Protein AF-A0A3D1UBT3-F1 (afdb_monomer_lite)

Structure (mmCIF, N/CA/C/O backbone):
data_AF-A0A3D1UBT3-F1
#
_entry.id   AF-A0A3D1UBT3-F1
#
loop_
_atom_site.group_PDB
_atom_site.id
_atom_site.type_symbol
_atom_site.label_atom_id
_atom_site.label_alt_id
_atom_site.label_comp_id
_atom_site.label_asym_id
_atom_site.label_entity_id
_atom_site.label_seq_id
_atom_site.pdbx_PDB_ins_code
_atom_site.Cartn_x
_atom_site.Cartn_y
_atom_site.Cartn_z
_atom_site.occupancy
_atom_site.B_iso_or_equiv
_atom_site.auth_seq_id
_atom_site.auth_comp_id
_atom_site.auth_asym_id
_atom_site.auth_atom_id
_atom_site.pdbx_PDB_model_num
ATOM 1 N N . MET A 1 1 ? 109.752 -5.535 -132.290 1.00 37.38 1 MET A N 1
ATOM 2 C CA . MET A 1 1 ? 110.783 -5.358 -131.235 1.00 37.38 1 MET A CA 1
ATOM 3 C C . MET A 1 1 ? 110.331 -4.170 -130.392 1.00 37.38 1 MET A C 1
ATOM 5 O O . MET A 1 1 ? 110.149 -3.133 -130.999 1.00 37.38 1 MET A O 1
ATOM 9 N N . ARG A 1 2 ? 110.024 -4.188 -129.090 1.00 38.06 2 ARG A N 1
ATOM 10 C CA . ARG A 1 2 ? 110.253 -5.055 -127.911 1.00 38.06 2 ARG A CA 1
ATOM 11 C C . ARG 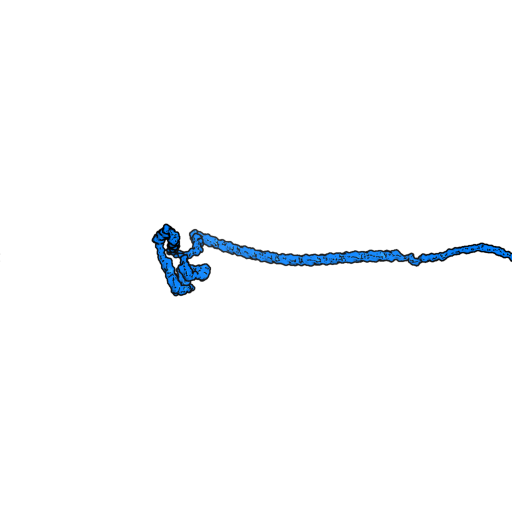A 1 2 ? 108.967 -4.944 -127.038 1.00 38.06 2 ARG A C 1
ATOM 13 O O . ARG A 1 2 ? 108.432 -3.849 -126.960 1.00 38.06 2 ARG A O 1
ATOM 20 N N . LYS A 1 3 ? 108.274 -6.028 -126.659 1.00 36.22 3 LYS A N 1
ATOM 21 C CA . LYS A 1 3 ? 108.289 -6.715 -125.337 1.00 36.22 3 LYS A CA 1
ATOM 22 C C . LYS A 1 3 ? 108.405 -5.793 -124.094 1.00 36.22 3 LYS A C 1
ATOM 24 O O . LYS A 1 3 ? 109.511 -5.362 -123.796 1.00 36.22 3 LYS A O 1
ATOM 29 N N . GLU A 1 4 ? 107.241 -5.504 -123.481 1.00 43.38 4 GLU A N 1
ATOM 30 C CA . GLU A 1 4 ? 106.796 -5.593 -122.052 1.00 43.38 4 GLU A CA 1
ATOM 31 C C . GLU A 1 4 ? 107.834 -5.785 -120.908 1.00 43.38 4 GLU A C 1
ATOM 33 O O . GLU A 1 4 ? 108.891 -6.344 -121.205 1.00 43.38 4 GLU A O 1
ATOM 38 N N . PRO A 1 5 ? 107.552 -5.446 -119.604 1.00 51.53 5 PRO A N 1
ATOM 39 C CA . PRO A 1 5 ? 106.307 -5.860 -118.900 1.00 51.53 5 PRO A CA 1
ATOM 40 C C . PRO A 1 5 ? 105.765 -5.076 -117.652 1.00 51.53 5 PRO A C 1
ATOM 42 O O . PRO A 1 5 ? 106.443 -4.267 -117.029 1.00 51.53 5 PRO A O 1
ATOM 45 N N . SER A 1 6 ? 104.508 -5.419 -117.306 1.00 38.16 6 SER A N 1
ATOM 46 C CA . SER A 1 6 ? 103.897 -5.739 -115.982 1.00 38.16 6 SER A CA 1
ATOM 47 C C . SER A 1 6 ? 103.889 -4.784 -114.756 1.00 38.16 6 SER A C 1
ATOM 49 O O . SER A 1 6 ? 104.910 -4.659 -114.091 1.00 38.16 6 SER A O 1
ATOM 51 N N . LEU A 1 7 ? 102.663 -4.310 -114.411 1.00 43.75 7 LEU A N 1
ATOM 52 C CA . LEU A 1 7 ? 101.847 -4.463 -113.156 1.00 43.75 7 LEU A CA 1
ATOM 53 C C . LEU A 1 7 ? 102.469 -4.098 -111.771 1.00 43.75 7 LEU A C 1
ATOM 55 O O . LEU A 1 7 ? 103.672 -4.276 -111.633 1.00 43.75 7 LEU A O 1
ATOM 59 N N . PRO A 1 8 ? 101.705 -3.697 -110.702 1.00 49.28 8 PRO A N 1
ATOM 60 C CA . PRO A 1 8 ? 100.400 -4.291 -110.330 1.00 49.28 8 PRO A CA 1
ATOM 61 C C . PRO A 1 8 ? 99.363 -3.457 -109.496 1.00 49.28 8 PRO A C 1
ATOM 63 O O . PRO A 1 8 ? 99.673 -2.446 -108.883 1.00 49.28 8 PRO A O 1
ATOM 66 N N . VAL A 1 9 ? 98.134 -4.000 -109.435 1.00 39.22 9 VAL A N 1
ATOM 67 C CA . VAL A 1 9 ? 97.281 -4.209 -108.230 1.00 39.22 9 VAL A CA 1
ATOM 68 C C . VAL A 1 9 ? 96.604 -3.005 -107.523 1.00 39.22 9 VAL A C 1
ATOM 70 O O . VAL A 1 9 ? 97.232 -2.124 -106.952 1.00 39.22 9 VAL A O 1
ATOM 73 N N . GLN A 1 10 ? 95.260 -3.069 -107.537 1.00 47.38 10 GLN A N 1
ATOM 74 C CA . GLN A 1 10 ? 94.280 -2.389 -106.664 1.00 47.38 10 GLN A CA 1
ATOM 75 C C . GLN A 1 10 ? 94.506 -2.758 -105.176 1.00 47.38 10 GLN A C 1
ATOM 77 O O . GLN A 1 10 ? 95.249 -3.697 -104.907 1.00 47.38 10 GLN A O 1
ATOM 82 N N . PRO A 1 11 ? 93.813 -2.161 -104.188 1.00 47.47 11 PRO A N 1
ATOM 83 C CA . PRO A 1 11 ? 92.573 -2.840 -103.775 1.00 47.47 11 PRO A CA 1
ATOM 84 C C . PRO A 1 11 ? 91.497 -1.919 -103.166 1.00 47.47 11 PRO A C 1
ATOM 86 O O . PRO A 1 11 ? 91.785 -0.780 -102.824 1.00 47.47 11 PRO A O 1
ATOM 89 N N . ALA A 1 12 ? 90.292 -2.498 -103.036 1.00 35.47 12 ALA A N 1
ATOM 90 C CA . ALA A 1 12 ? 89.409 -2.500 -101.855 1.00 35.47 12 ALA A CA 1
ATOM 91 C C . ALA A 1 12 ? 89.058 -1.165 -101.177 1.00 35.47 12 ALA A C 1
ATOM 93 O O . ALA A 1 12 ? 89.871 -0.275 -101.020 1.00 35.47 12 ALA A O 1
ATOM 94 N N . ALA A 1 13 ? 87.916 -0.972 -100.550 1.00 37.50 13 ALA A N 1
ATOM 95 C CA . ALA A 1 13 ? 86.636 -1.637 -100.356 1.00 37.50 13 ALA A CA 1
ATOM 96 C C . ALA A 1 13 ? 85.930 -0.680 -99.376 1.00 37.50 13 ALA A C 1
ATOM 98 O O . ALA A 1 13 ? 86.623 0.004 -98.625 1.00 37.50 13 ALA A O 1
ATOM 99 N N . GLN A 1 14 ? 84.602 -0.650 -99.355 1.00 38.00 14 GLN A N 1
ATOM 100 C CA . GLN A 1 14 ? 83.819 -0.734 -98.115 1.00 38.00 14 GLN A CA 1
ATOM 101 C C . GLN A 1 14 ? 82.347 -0.510 -98.439 1.00 38.00 14 GLN A C 1
ATOM 103 O O . GLN A 1 14 ? 81.893 0.597 -98.716 1.00 38.00 14 GLN A O 1
ATOM 108 N N . GLU A 1 15 ? 81.628 -1.628 -98.427 1.00 46.47 15 GLU A N 1
ATOM 109 C CA . GLU A 1 15 ? 80.311 -1.688 -97.818 1.00 46.47 15 GLU A CA 1
ATOM 110 C C . GLU A 1 15 ? 80.446 -1.227 -96.361 1.00 46.47 15 GLU A C 1
ATOM 112 O O . GLU A 1 15 ? 81.326 -1.705 -95.641 1.00 46.47 15 GLU A O 1
ATOM 117 N N . THR A 1 16 ? 79.567 -0.327 -95.946 1.00 38.84 16 THR A N 1
ATOM 118 C CA . THR A 1 16 ? 79.137 -0.196 -94.555 1.00 38.84 16 THR A CA 1
ATOM 119 C C . THR A 1 16 ? 77.634 0.017 -94.588 1.00 38.84 16 THR A C 1
ATOM 121 O O . THR A 1 16 ? 77.140 1.038 -95.070 1.00 38.84 16 THR A O 1
ATOM 124 N N . GLU A 1 17 ? 76.931 -1.023 -94.149 1.00 49.03 17 GLU A N 1
ATOM 125 C CA . GLU A 1 17 ? 75.676 -0.903 -93.416 1.00 49.03 17 GLU A CA 1
ATOM 126 C C . GLU A 1 17 ? 75.857 0.092 -92.264 1.00 49.03 17 GLU A C 1
ATOM 128 O O . GLU A 1 17 ? 76.954 0.177 -91.719 1.00 49.03 17 GLU A O 1
ATOM 133 N N . GLU A 1 18 ? 74.796 0.829 -91.946 1.00 40.81 18 GLU A N 1
ATOM 134 C CA . GLU A 1 18 ? 74.438 1.413 -90.641 1.00 40.81 18 GLU A CA 1
ATOM 135 C C . GLU A 1 18 ? 73.231 2.325 -90.950 1.00 40.81 18 GLU A C 1
ATOM 137 O O . GLU A 1 18 ? 73.326 3.293 -91.705 1.00 40.81 18 GLU A O 1
ATOM 142 N N . ASP A 1 19 ? 72.001 1.867 -90.701 1.00 45.94 19 ASP A N 1
ATOM 143 C CA . ASP A 1 19 ? 71.326 2.070 -89.412 1.00 45.94 19 ASP A CA 1
ATOM 144 C C . ASP A 1 19 ? 71.663 3.443 -88.827 1.00 45.94 19 ASP A C 1
ATOM 146 O O . ASP A 1 19 ? 72.696 3.600 -88.197 1.00 45.94 19 ASP A O 1
ATOM 150 N N . ASP A 1 20 ? 70.813 4.440 -89.098 1.00 44.50 20 ASP A N 1
ATOM 151 C CA . ASP A 1 20 ? 70.382 5.450 -88.119 1.00 44.50 20 ASP A CA 1
ATOM 152 C C . ASP A 1 20 ? 69.696 6.643 -88.798 1.00 44.50 20 ASP A C 1
ATOM 154 O O . ASP A 1 20 ? 70.325 7.451 -89.478 1.00 44.50 20 ASP A O 1
ATOM 158 N N . ALA A 1 21 ? 68.386 6.772 -88.562 1.00 44.84 21 ALA A N 1
ATOM 159 C CA . ALA A 1 21 ? 67.718 8.051 -88.275 1.00 44.84 21 ALA A CA 1
ATOM 160 C C . ALA A 1 21 ? 66.220 7.831 -87.978 1.00 44.84 21 ALA A C 1
ATOM 162 O O . ALA A 1 21 ? 65.343 8.430 -88.597 1.00 44.84 21 ALA A O 1
ATOM 163 N N . PHE A 1 22 ? 65.912 6.975 -87.001 1.00 50.34 22 PHE A N 1
ATOM 164 C CA . PHE A 1 22 ? 64.665 7.077 -86.234 1.00 50.34 22 PHE A CA 1
ATOM 165 C C . PHE A 1 22 ? 65.017 7.099 -84.743 1.00 50.34 22 PHE A C 1
ATOM 167 O O . PHE A 1 22 ? 64.599 6.259 -83.957 1.00 50.34 22 PHE A O 1
ATOM 174 N N . ALA A 1 23 ? 65.875 8.043 -84.362 1.00 52.78 23 ALA A N 1
ATOM 175 C CA . ALA A 1 23 ? 66.311 8.240 -82.987 1.00 52.78 23 ALA A CA 1
ATOM 176 C C . ALA A 1 23 ? 66.031 9.692 -82.601 1.00 52.78 23 ALA A C 1
ATOM 178 O O . ALA A 1 23 ? 66.866 10.577 -82.770 1.00 52.78 23 ALA A O 1
ATOM 179 N N . GLY A 1 24 ? 64.806 9.942 -82.146 1.00 53.25 24 GLY A N 1
ATOM 180 C CA . GLY A 1 24 ? 64.387 11.283 -81.758 1.00 53.25 24 GLY A CA 1
ATOM 181 C C . GLY A 1 24 ? 63.052 11.372 -81.033 1.00 53.25 24 GLY A C 1
ATOM 182 O O . GLY A 1 24 ? 62.468 12.438 -81.077 1.00 53.25 24 GLY A O 1
ATOM 183 N N . GLU A 1 25 ? 62.558 10.300 -80.398 1.00 57.03 25 GLU A N 1
ATOM 184 C CA . GLU A 1 25 ? 61.383 10.369 -79.503 1.00 57.03 25 GLU A CA 1
ATOM 185 C C . GLU A 1 25 ? 61.264 9.253 -78.411 1.00 57.03 25 GLU A C 1
ATOM 187 O O . GLU A 1 25 ? 60.151 8.937 -77.998 1.00 57.03 25 GLU A O 1
ATOM 192 N N . PRO A 1 26 ? 62.341 8.629 -77.869 1.00 56.03 26 PRO A N 1
ATOM 193 C CA . PRO A 1 26 ? 62.183 7.636 -76.792 1.00 56.03 26 PRO A CA 1
ATOM 194 C C . PRO A 1 26 ? 61.893 8.166 -75.363 1.00 56.03 26 PRO A C 1
ATOM 196 O O . PRO A 1 26 ? 61.225 7.447 -74.621 1.00 56.03 26 PRO A O 1
ATOM 199 N N . PRO A 1 27 ? 62.317 9.369 -74.911 1.00 63.34 27 PRO A N 1
ATOM 200 C CA . PRO A 1 27 ? 62.188 9.714 -73.491 1.00 63.34 27 PRO A CA 1
ATOM 201 C C . PRO A 1 27 ? 60.769 10.145 -73.094 1.00 63.34 27 PRO A C 1
ATOM 203 O O . PRO A 1 27 ? 60.386 10.011 -71.937 1.00 63.34 27 PRO A O 1
ATOM 206 N N . GLU A 1 28 ? 59.964 10.658 -74.027 1.00 71.44 28 GLU A N 1
ATOM 207 C CA . GLU A 1 28 ? 58.633 11.187 -73.703 1.00 71.44 28 GLU A CA 1
ATOM 208 C C . GLU A 1 28 ? 57.608 10.080 -73.428 1.00 71.44 28 GLU A C 1
ATOM 210 O O . GLU A 1 28 ? 56.776 10.225 -72.532 1.00 71.44 28 GLU A O 1
ATOM 215 N N . LEU A 1 29 ? 57.691 8.952 -74.141 1.00 77.31 29 LEU A N 1
ATOM 216 C CA . LEU A 1 29 ? 56.801 7.803 -73.941 1.00 77.31 29 LEU A CA 1
ATOM 217 C C . LEU A 1 29 ? 57.056 7.101 -72.601 1.00 77.31 29 LEU A C 1
ATOM 219 O O . LEU A 1 29 ? 56.104 6.733 -71.915 1.00 77.31 29 LEU A O 1
ATOM 223 N N . GLU A 1 30 ? 58.320 6.964 -72.194 1.00 81.06 30 GLU A N 1
ATOM 224 C CA . GLU A 1 30 ? 58.686 6.401 -70.887 1.00 81.06 30 GLU A CA 1
ATOM 225 C C . GLU A 1 30 ? 58.208 7.297 -69.737 1.00 81.06 30 GLU A C 1
ATOM 227 O O . GLU A 1 30 ? 57.651 6.807 -68.753 1.00 81.06 30 GLU A O 1
ATOM 232 N N . VAL A 1 31 ? 58.339 8.621 -69.890 1.00 83.38 31 VAL A N 1
ATOM 233 C CA . VAL A 1 31 ? 57.815 9.599 -68.925 1.00 83.38 31 VAL A CA 1
ATOM 234 C C . VAL A 1 31 ? 56.286 9.531 -68.850 1.00 83.38 31 VAL A C 1
ATOM 236 O O . VAL A 1 31 ? 55.730 9.505 -67.753 1.00 83.38 31 VAL A O 1
ATOM 239 N N . GLN A 1 32 ? 55.585 9.439 -69.984 1.00 86.19 32 GLN A N 1
ATOM 240 C CA . GLN A 1 32 ? 54.126 9.273 -69.997 1.00 86.19 32 GLN A CA 1
ATOM 241 C C . GLN A 1 32 ? 53.690 7.961 -69.333 1.00 86.19 32 GLN A C 1
ATOM 243 O O . GLN A 1 32 ? 52.726 7.950 -68.567 1.00 86.19 32 GLN A O 1
ATOM 248 N N . GLN A 1 33 ? 54.406 6.862 -69.576 1.00 88.25 33 GLN A N 1
ATOM 249 C CA . GLN A 1 33 ? 54.115 5.571 -68.957 1.00 88.25 33 GLN A CA 1
ATOM 250 C C . GLN A 1 33 ? 54.332 5.603 -67.438 1.00 88.25 33 GLN A C 1
ATOM 252 O O . GLN A 1 33 ? 53.502 5.063 -66.704 1.00 88.25 33 GLN A O 1
ATOM 257 N N . ALA A 1 34 ? 55.389 6.266 -66.962 1.00 86.88 34 ALA A N 1
ATOM 258 C CA . ALA A 1 34 ? 55.634 6.469 -65.536 1.00 86.88 34 ALA A CA 1
ATOM 259 C C . ALA A 1 34 ? 54.510 7.288 -64.875 1.00 86.88 34 ALA A C 1
ATOM 261 O O . ALA A 1 34 ? 53.955 6.860 -63.866 1.00 86.88 34 ALA A O 1
ATOM 262 N N . VAL A 1 35 ? 54.083 8.394 -65.495 1.00 91.19 35 VAL A N 1
ATOM 263 C CA . VAL A 1 35 ? 52.971 9.224 -64.989 1.00 91.19 35 VAL A CA 1
ATOM 264 C C . VAL A 1 35 ? 51.650 8.448 -64.958 1.00 91.19 35 VAL A C 1
ATOM 266 O O . VAL A 1 35 ? 50.882 8.568 -64.008 1.00 91.19 35 VAL A O 1
ATOM 269 N N . VAL A 1 36 ? 51.365 7.617 -65.966 1.00 92.50 36 VAL A N 1
ATOM 270 C CA . VAL A 1 36 ? 50.160 6.767 -65.974 1.00 92.50 36 VAL A CA 1
ATOM 271 C C . VAL A 1 36 ? 50.205 5.725 -64.855 1.00 92.50 36 VAL A C 1
ATOM 273 O O . VAL A 1 36 ? 49.171 5.451 -64.245 1.00 92.50 36 VAL A O 1
ATOM 276 N N . GLN A 1 37 ? 51.376 5.152 -64.565 1.00 92.06 37 GLN A N 1
ATOM 277 C CA . GLN A 1 37 ? 51.542 4.219 -63.449 1.00 92.06 37 GLN A CA 1
ATOM 278 C C . GLN A 1 37 ? 51.363 4.911 -62.093 1.00 92.06 37 GLN A C 1
ATOM 280 O O . GLN A 1 37 ? 50.660 4.364 -61.244 1.00 92.06 37 GLN A O 1
ATOM 285 N N . GLU A 1 38 ? 51.911 6.114 -61.904 1.00 92.38 38 GLU A N 1
ATOM 286 C CA . GLU A 1 38 ? 51.694 6.918 -60.692 1.00 92.38 38 GLU A CA 1
ATOM 287 C C . GLU A 1 38 ? 50.218 7.293 -60.522 1.00 92.38 38 GLU A C 1
ATOM 289 O O . GLU A 1 38 ? 49.636 7.031 -59.475 1.00 92.38 38 GLU A O 1
ATOM 294 N N . LEU A 1 39 ? 49.553 7.779 -61.576 1.00 93.81 39 LEU A N 1
ATOM 295 C CA . LEU A 1 39 ? 48.117 8.081 -61.538 1.00 93.81 39 LEU A CA 1
ATOM 296 C C . LEU A 1 39 ? 47.260 6.838 -61.263 1.00 93.81 39 LEU A C 1
ATOM 298 O O . LEU A 1 39 ? 46.226 6.930 -60.599 1.00 93.81 39 LEU A O 1
ATOM 302 N N . ALA A 1 40 ? 47.654 5.670 -61.778 1.00 92.62 40 ALA A N 1
ATOM 303 C CA . ALA A 1 40 ? 46.981 4.412 -61.478 1.00 92.62 40 ALA A CA 1
ATOM 304 C C . ALA A 1 40 ? 47.181 3.999 -60.011 1.00 92.62 40 ALA A C 1
ATOM 306 O O . ALA A 1 40 ? 46.224 3.536 -59.386 1.00 92.62 40 ALA A O 1
ATOM 307 N N . ALA A 1 41 ? 48.380 4.202 -59.457 1.00 93.12 41 ALA A N 1
ATOM 308 C CA . ALA A 1 41 ? 48.682 3.957 -58.050 1.00 93.12 41 ALA A CA 1
ATOM 309 C C . ALA A 1 41 ? 47.911 4.916 -57.129 1.00 93.12 41 ALA A C 1
ATOM 311 O O . ALA A 1 41 ? 47.252 4.456 -56.197 1.00 93.12 41 ALA A O 1
ATOM 312 N N . ASP A 1 42 ? 47.886 6.212 -57.440 1.00 93.19 42 ASP A N 1
ATOM 313 C CA . ASP A 1 42 ? 47.128 7.227 -56.701 1.00 93.19 42 ASP A CA 1
ATOM 314 C C . ASP A 1 42 ? 45.624 6.947 -56.745 1.00 93.19 42 ASP A C 1
ATOM 316 O O . ASP A 1 42 ? 44.929 7.025 -55.732 1.00 93.19 42 ASP A O 1
ATOM 320 N N . LYS A 1 43 ? 45.101 6.554 -57.913 1.00 94.25 43 LYS A N 1
ATOM 321 C CA . LYS A 1 43 ? 43.695 6.160 -58.058 1.00 94.25 43 LYS A CA 1
ATOM 322 C C . LYS A 1 43 ? 43.368 4.910 -57.242 1.00 94.25 43 LYS A C 1
ATOM 324 O O . LYS A 1 43 ? 42.278 4.834 -56.677 1.00 94.25 43 LYS A O 1
ATOM 329 N N . ALA A 1 44 ? 44.278 3.938 -57.183 1.00 94.12 44 ALA A N 1
ATOM 330 C CA . ALA A 1 44 ? 44.105 2.740 -56.368 1.00 94.12 44 ALA A CA 1
ATOM 331 C C . ALA A 1 44 ? 44.145 3.066 -54.865 1.00 94.12 44 ALA A C 1
ATOM 333 O O . ALA A 1 44 ? 43.305 2.564 -54.119 1.00 94.12 44 ALA A O 1
ATOM 334 N N . ALA A 1 45 ? 45.052 3.947 -54.434 1.00 93.31 45 ALA A N 1
ATOM 335 C CA . ALA A 1 45 ? 45.124 4.425 -53.054 1.00 93.31 45 ALA A CA 1
ATOM 336 C C . ALA A 1 45 ? 43.845 5.180 -52.648 1.00 93.31 45 ALA A C 1
ATOM 338 O O . ALA A 1 45 ? 43.227 4.845 -51.641 1.00 93.31 45 ALA A O 1
ATOM 339 N N . LEU A 1 46 ? 43.372 6.111 -53.485 1.00 94.94 46 LEU A N 1
ATOM 340 C CA . LEU A 1 46 ? 42.117 6.838 -53.263 1.00 94.94 46 LEU A CA 1
ATOM 341 C C . LEU A 1 46 ? 40.891 5.917 -53.224 1.00 94.94 46 LEU A C 1
ATOM 343 O O . LEU A 1 46 ? 39.968 6.156 -52.446 1.00 94.94 46 LEU A O 1
ATOM 347 N N . ALA A 1 47 ? 40.859 4.872 -54.056 1.00 95.00 47 ALA A N 1
ATOM 348 C CA . ALA A 1 47 ? 39.782 3.887 -54.027 1.00 95.00 47 ALA A CA 1
ATOM 349 C C . ALA A 1 47 ? 39.777 3.100 -52.707 1.00 95.00 47 ALA A C 1
ATOM 351 O O . ALA A 1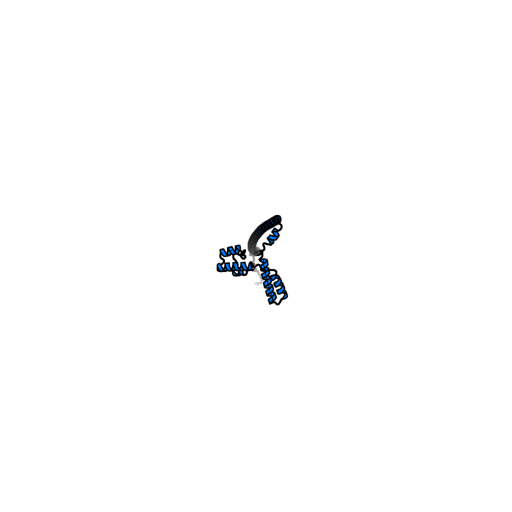 47 ? 38.717 2.946 -52.102 1.00 95.00 47 ALA A O 1
ATOM 352 N N . ALA A 1 48 ? 40.949 2.675 -52.226 1.00 95.31 48 ALA A N 1
ATOM 353 C CA . ALA A 1 48 ? 41.083 1.996 -50.939 1.00 95.31 48 ALA A CA 1
ATOM 354 C C . ALA A 1 48 ? 40.678 2.904 -49.763 1.00 95.31 48 ALA A C 1
ATOM 356 O O . ALA A 1 48 ? 39.949 2.474 -48.868 1.00 95.31 48 ALA A O 1
ATOM 357 N N . ASP A 1 49 ? 41.076 4.178 -49.784 1.00 95.81 49 ASP A N 1
ATOM 358 C CA . ASP A 1 49 ? 40.673 5.155 -48.768 1.00 95.81 49 ASP A CA 1
ATOM 359 C C . ASP A 1 49 ? 39.160 5.401 -48.776 1.00 95.81 49 ASP A C 1
ATOM 361 O O . ASP A 1 49 ? 38.534 5.484 -47.716 1.00 95.81 49 ASP A O 1
ATOM 365 N N . TYR A 1 50 ? 38.545 5.464 -49.960 1.00 96.31 50 TYR A N 1
ATOM 366 C CA . TYR A 1 50 ? 37.095 5.590 -50.087 1.00 96.31 50 TYR A CA 1
ATOM 367 C C . TYR A 1 50 ? 36.362 4.362 -49.534 1.00 96.31 50 TYR A C 1
ATOM 369 O O . TYR A 1 50 ? 35.367 4.511 -48.824 1.00 96.31 50 TYR A O 1
ATOM 377 N N . GLU A 1 51 ? 36.853 3.153 -49.814 1.00 96.75 51 GLU A N 1
ATOM 378 C CA . GLU A 1 51 ? 36.293 1.916 -49.261 1.00 96.75 51 GLU A CA 1
ATOM 379 C C . GLU A 1 51 ? 36.398 1.875 -47.731 1.00 96.75 51 GLU A C 1
ATOM 381 O O . GLU A 1 51 ? 35.413 1.558 -47.059 1.00 96.75 51 GLU A O 1
ATOM 386 N N . ASN A 1 52 ? 37.543 2.276 -47.173 1.00 95.56 52 ASN A N 1
ATOM 387 C CA . ASN A 1 52 ? 37.747 2.369 -45.726 1.00 95.56 52 ASN A CA 1
ATOM 388 C C . ASN A 1 52 ? 36.809 3.399 -45.082 1.00 95.56 52 ASN A C 1
ATOM 390 O O . ASN A 1 52 ? 36.176 3.118 -44.062 1.00 95.56 52 ASN A O 1
ATOM 394 N N . LEU A 1 53 ? 36.666 4.578 -45.692 1.00 96.50 53 LEU A N 1
ATOM 395 C CA . LEU A 1 53 ? 35.759 5.615 -45.204 1.00 96.50 53 LEU A CA 1
ATOM 396 C C . LEU A 1 53 ? 34.294 5.164 -45.284 1.00 96.50 53 LEU A C 1
ATOM 398 O O . LEU A 1 53 ? 33.519 5.418 -44.363 1.00 96.50 53 LEU A O 1
ATOM 402 N N . ALA A 1 54 ? 33.915 4.456 -46.351 1.00 95.94 54 ALA A N 1
ATOM 403 C CA . ALA A 1 54 ? 32.580 3.891 -46.506 1.00 95.94 54 ALA A CA 1
ATOM 404 C C . ALA A 1 54 ? 32.293 2.791 -45.471 1.00 95.94 54 ALA A C 1
ATOM 406 O O . ALA A 1 54 ? 31.181 2.725 -44.941 1.00 95.94 54 ALA A O 1
ATOM 407 N N . ALA A 1 55 ? 33.278 1.947 -45.153 1.00 96.19 55 ALA A N 1
ATOM 408 C CA . ALA A 1 55 ? 33.162 0.962 -44.080 1.00 96.19 55 ALA A CA 1
ATOM 409 C C . ALA A 1 55 ? 32.960 1.649 -42.721 1.00 96.19 55 ALA A C 1
ATOM 411 O O . ALA A 1 55 ? 32.013 1.323 -42.007 1.00 96.19 55 ALA A O 1
ATOM 412 N N . HIS A 1 56 ? 33.761 2.673 -42.417 1.00 95.88 56 HIS A N 1
ATOM 413 C CA . HIS A 1 56 ? 33.647 3.414 -41.163 1.00 95.88 56 HIS A CA 1
ATOM 414 C C . HIS A 1 56 ? 32.321 4.184 -41.040 1.00 95.88 56 HIS A C 1
ATOM 416 O O . HIS A 1 56 ? 31.709 4.219 -39.973 1.00 95.88 56 HIS A O 1
ATOM 422 N N . ALA A 1 57 ? 31.816 4.753 -42.140 1.00 96.44 57 ALA A N 1
ATOM 423 C CA . ALA A 1 57 ? 30.501 5.390 -42.167 1.00 96.44 57 ALA A CA 1
ATOM 424 C C . ALA A 1 57 ? 29.380 4.396 -41.818 1.00 96.44 57 ALA A C 1
ATOM 426 O O . ALA A 1 57 ? 28.512 4.712 -41.005 1.00 96.44 57 ALA A O 1
ATOM 427 N N . ARG A 1 58 ? 29.435 3.168 -42.356 1.00 96.69 58 ARG A N 1
ATOM 428 C CA . ARG A 1 58 ? 28.475 2.105 -42.012 1.00 96.69 58 ARG A CA 1
ATOM 429 C C . ARG A 1 58 ? 28.578 1.695 -40.545 1.00 96.69 58 ARG A C 1
ATOM 431 O O . ARG A 1 58 ? 27.553 1.528 -39.891 1.00 96.69 58 ARG A O 1
ATOM 438 N N . GLU A 1 59 ? 29.789 1.564 -40.005 1.00 97.12 59 GLU A N 1
ATOM 439 C CA . GLU A 1 59 ? 29.989 1.281 -38.577 1.00 97.12 59 GLU A CA 1
ATOM 440 C C . GLU A 1 59 ? 29.342 2.364 -37.703 1.00 97.12 59 GLU A C 1
ATOM 442 O O . GLU A 1 59 ? 28.578 2.047 -36.790 1.00 97.12 59 GLU A O 1
ATOM 447 N N . LEU A 1 60 ? 29.560 3.640 -38.027 1.00 97.19 60 LEU A N 1
ATOM 448 C CA . LEU A 1 60 ? 28.948 4.760 -37.310 1.00 97.19 60 LEU A CA 1
ATOM 449 C C . LEU A 1 60 ? 27.419 4.765 -37.427 1.00 97.19 60 LEU A C 1
ATOM 451 O O . LEU A 1 60 ? 26.735 4.997 -36.431 1.00 97.19 60 LEU A O 1
ATOM 455 N N . GLU A 1 61 ? 26.862 4.468 -38.601 1.00 96.88 61 GLU A N 1
ATOM 456 C CA . GLU A 1 61 ? 25.412 4.340 -38.785 1.00 96.88 61 GLU A CA 1
ATOM 457 C C . GLU A 1 61 ? 24.821 3.223 -37.915 1.00 96.88 61 GLU A C 1
ATOM 459 O O . GLU A 1 61 ? 23.798 3.432 -37.255 1.00 96.88 61 GLU A O 1
ATOM 464 N N . THR A 1 62 ? 25.485 2.063 -37.847 1.00 96.94 62 THR A N 1
ATOM 465 C CA . THR A 1 62 ? 25.051 0.962 -36.971 1.00 96.94 62 THR A CA 1
ATOM 466 C C . THR A 1 62 ? 25.162 1.330 -35.491 1.00 96.94 62 THR A C 1
ATOM 468 O O . THR A 1 62 ? 24.232 1.073 -34.726 1.00 96.94 62 THR A O 1
ATOM 471 N N . ALA A 1 63 ? 26.238 2.008 -35.079 1.00 96.81 63 ALA A N 1
ATOM 472 C CA . ALA A 1 63 ? 26.397 2.492 -33.712 1.00 96.81 63 ALA A CA 1
ATOM 473 C C . ALA A 1 63 ? 25.303 3.507 -33.339 1.00 96.81 63 ALA A C 1
ATOM 475 O O . ALA A 1 63 ? 24.704 3.406 -32.269 1.00 96.81 63 ALA A O 1
ATOM 476 N N . LEU A 1 64 ? 24.977 4.444 -34.237 1.00 97.56 64 LEU A N 1
ATOM 477 C CA . LEU A 1 64 ? 23.892 5.406 -34.031 1.00 97.56 64 LEU A CA 1
ATOM 478 C C . LEU A 1 64 ? 22.521 4.727 -33.941 1.00 97.56 64 LEU A C 1
ATOM 480 O O . LEU A 1 64 ? 21.688 5.150 -33.138 1.00 97.56 64 LEU A O 1
ATOM 484 N N . ALA A 1 65 ? 22.270 3.690 -34.743 1.00 96.94 65 ALA A N 1
ATOM 485 C CA . ALA A 1 65 ? 21.040 2.909 -34.652 1.00 96.94 65 ALA A CA 1
ATOM 486 C C . ALA A 1 65 ? 20.921 2.217 -33.284 1.00 96.94 65 ALA A C 1
ATOM 488 O O . ALA A 1 65 ? 19.895 2.364 -32.619 1.00 96.94 65 ALA A O 1
ATOM 489 N N . ASN A 1 66 ? 21.995 1.572 -32.822 1.00 97.06 66 ASN A N 1
ATOM 490 C CA . ASN A 1 66 ? 22.036 0.899 -31.523 1.00 97.06 66 ASN A CA 1
ATOM 491 C C . ASN A 1 66 ? 21.803 1.878 -30.364 1.00 97.06 66 ASN A C 1
ATOM 493 O O . ASN A 1 66 ? 20.939 1.644 -29.521 1.00 97.06 66 ASN A O 1
ATOM 497 N N . VAL A 1 67 ? 22.500 3.021 -30.356 1.00 97.25 67 VAL A N 1
ATOM 498 C CA . VAL A 1 67 ? 22.325 4.056 -29.321 1.00 97.25 67 VAL A CA 1
ATOM 499 C C . VAL A 1 67 ? 20.892 4.594 -29.315 1.00 97.25 67 VAL A C 1
ATOM 501 O O . VAL A 1 67 ? 20.316 4.806 -28.251 1.00 97.25 67 VAL A O 1
ATOM 504 N N . ARG A 1 68 ? 20.264 4.777 -30.483 1.00 97.31 68 ARG A N 1
ATOM 505 C CA . ARG A 1 68 ? 18.853 5.196 -30.563 1.00 97.31 68 ARG A CA 1
ATOM 506 C C . ARG A 1 68 ? 17.901 4.155 -29.981 1.00 97.31 68 ARG A C 1
ATOM 508 O O . ARG A 1 68 ? 16.901 4.531 -29.373 1.00 97.31 68 ARG A O 1
ATOM 515 N N . GLU A 1 69 ? 18.172 2.867 -30.160 1.00 97.50 69 GLU A N 1
ATOM 516 C CA . GLU A 1 69 ? 17.374 1.814 -29.528 1.00 97.50 69 GLU A CA 1
ATOM 517 C C . GLU A 1 69 ? 17.559 1.778 -28.011 1.00 97.50 69 GLU A C 1
ATOM 519 O O . GLU A 1 69 ? 16.583 1.615 -27.277 1.00 97.50 69 GLU A O 1
ATOM 524 N N . GLU A 1 70 ? 18.787 1.956 -27.528 1.00 97.44 70 GLU A N 1
ATOM 525 C CA . GLU A 1 70 ? 19.064 2.047 -26.094 1.00 97.44 70 GLU A CA 1
ATOM 526 C C . GLU A 1 70 ? 18.390 3.263 -25.461 1.00 97.44 70 GLU A C 1
ATOM 528 O O . GLU A 1 70 ? 17.761 3.123 -24.413 1.00 97.44 70 GLU A O 1
ATOM 533 N N . LEU A 1 71 ? 18.428 4.423 -26.124 1.00 97.38 71 LEU A N 1
ATOM 534 C CA . LEU A 1 71 ? 17.712 5.616 -25.677 1.00 97.38 71 LEU A CA 1
ATOM 535 C C . LEU A 1 71 ? 16.211 5.354 -25.556 1.00 97.38 71 LEU A C 1
ATOM 537 O O . LEU A 1 71 ? 15.649 5.612 -24.498 1.00 97.38 71 LEU A O 1
ATOM 541 N N . LYS A 1 72 ? 15.578 4.741 -26.563 1.00 97.62 72 LYS A N 1
ATOM 542 C CA . LYS A 1 72 ? 14.152 4.372 -26.485 1.00 97.62 72 LYS A CA 1
ATOM 543 C C . LYS A 1 72 ? 13.856 3.428 -25.318 1.00 97.62 72 LYS A C 1
ATOM 545 O O . LYS A 1 72 ? 12.845 3.574 -24.637 1.00 97.62 72 LYS A O 1
ATOM 550 N N . LYS A 1 73 ? 14.730 2.446 -25.065 1.00 97.56 73 LYS A N 1
ATOM 551 C CA . LYS A 1 73 ? 14.585 1.531 -23.918 1.00 97.56 73 LYS A CA 1
ATOM 552 C C . LYS A 1 73 ? 14.694 2.280 -22.590 1.00 97.56 73 LYS A C 1
ATOM 554 O O . LYS A 1 73 ? 13.929 1.991 -21.673 1.00 97.56 73 LYS A O 1
ATOM 559 N N . LEU A 1 74 ? 15.630 3.221 -22.478 1.00 97.75 74 LEU A N 1
ATOM 560 C CA . LEU A 1 74 ? 15.808 4.043 -21.282 1.00 97.75 74 LEU A CA 1
ATOM 561 C C . LEU A 1 74 ? 14.643 5.014 -21.072 1.00 97.75 74 LEU A C 1
ATOM 563 O O . LEU A 1 74 ? 14.178 5.141 -19.946 1.00 97.75 74 LEU A O 1
ATOM 567 N N . GLU A 1 75 ? 14.130 5.634 -22.133 1.00 97.69 75 GLU A N 1
ATOM 568 C CA . GLU A 1 75 ? 12.941 6.492 -22.089 1.00 97.69 75 GLU A CA 1
ATOM 569 C C . GLU A 1 75 ? 11.715 5.720 -21.590 1.00 97.69 75 GLU A C 1
ATOM 571 O O . GLU A 1 75 ? 11.019 6.188 -20.690 1.00 97.69 75 GLU A O 1
ATOM 576 N N . ASN A 1 76 ? 11.493 4.503 -22.097 1.00 97.38 76 ASN A N 1
ATOM 577 C CA . ASN A 1 76 ? 10.401 3.647 -21.627 1.00 97.38 76 ASN A CA 1
ATOM 578 C C . ASN A 1 76 ? 10.558 3.284 -20.144 1.00 97.38 76 ASN A C 1
ATOM 580 O O . ASN A 1 76 ? 9.611 3.426 -19.376 1.00 97.38 76 ASN A O 1
ATOM 584 N N . ARG A 1 77 ? 11.765 2.888 -19.717 1.00 97.81 77 ARG A N 1
ATOM 585 C CA . ARG A 1 77 ? 12.051 2.590 -18.302 1.00 97.81 77 ARG A CA 1
ATOM 586 C C . ARG A 1 77 ? 11.862 3.804 -17.398 1.00 97.81 77 ARG A C 1
ATOM 588 O O . ARG A 1 77 ? 11.387 3.661 -16.277 1.00 97.81 77 ARG A O 1
ATOM 595 N N . LEU A 1 78 ? 12.238 4.993 -17.865 1.00 98.00 78 LEU A N 1
ATOM 596 C CA . LEU A 1 78 ? 12.037 6.231 -17.121 1.00 98.00 78 LEU A CA 1
ATOM 597 C C . LEU A 1 78 ? 10.541 6.524 -16.961 1.00 98.00 78 LEU A C 1
ATOM 599 O O . LEU A 1 78 ? 10.102 6.832 -15.857 1.00 98.00 78 LEU A O 1
ATOM 603 N N . ALA A 1 79 ? 9.755 6.369 -18.028 1.00 97.56 79 ALA A N 1
ATOM 604 C CA . ALA A 1 79 ? 8.307 6.546 -17.977 1.00 97.56 79 ALA A CA 1
ATOM 605 C C . ALA A 1 79 ? 7.630 5.539 -17.027 1.00 97.56 79 ALA A C 1
ATOM 607 O O . ALA A 1 79 ? 6.748 5.915 -16.252 1.00 97.56 79 ALA A O 1
ATOM 608 N N . GLU A 1 80 ? 8.059 4.274 -17.044 1.00 97.56 80 GLU A N 1
ATOM 609 C CA . GLU A 1 80 ? 7.612 3.244 -16.096 1.00 97.56 80 GLU A CA 1
ATOM 610 C C . GLU A 1 80 ? 7.940 3.642 -14.649 1.00 97.56 80 GLU A C 1
ATOM 612 O O . GLU A 1 80 ? 7.039 3.713 -13.812 1.00 97.56 80 GLU A O 1
ATOM 617 N N . ALA A 1 81 ? 9.194 4.012 -14.373 1.00 97.69 81 ALA A N 1
ATOM 618 C CA . ALA A 1 81 ? 9.632 4.437 -13.045 1.00 97.69 81 ALA A CA 1
ATOM 619 C C . ALA A 1 81 ? 8.897 5.699 -12.549 1.00 97.69 81 ALA A C 1
ATOM 621 O O . ALA A 1 81 ? 8.563 5.812 -11.368 1.00 97.69 81 ALA A O 1
ATOM 622 N N . GLU A 1 82 ? 8.600 6.657 -13.430 1.00 97.94 82 GLU A N 1
ATOM 623 C CA . GLU A 1 82 ? 7.804 7.836 -13.081 1.00 97.94 82 GLU A CA 1
ATOM 624 C C . GLU A 1 82 ? 6.360 7.481 -12.716 1.00 97.94 82 GLU A C 1
ATOM 626 O O . GLU A 1 82 ? 5.795 8.073 -11.789 1.00 97.94 82 GLU A O 1
ATOM 631 N N . ASN A 1 83 ? 5.758 6.523 -13.423 1.00 97.44 83 ASN A N 1
ATOM 632 C CA . ASN A 1 83 ? 4.413 6.042 -13.121 1.00 97.44 83 ASN A CA 1
ATOM 633 C C . ASN A 1 83 ? 4.376 5.293 -11.785 1.00 97.44 83 ASN A C 1
ATOM 635 O O . ASN A 1 83 ? 3.499 5.568 -10.964 1.00 97.44 83 ASN A O 1
ATOM 639 N N . GLU A 1 84 ? 5.359 4.432 -11.520 1.00 97.69 84 GLU A N 1
ATOM 640 C CA . GLU A 1 84 ? 5.516 3.764 -10.223 1.00 97.69 84 GLU A CA 1
ATOM 641 C C . GLU A 1 84 ? 5.688 4.777 -9.089 1.00 97.69 84 GLU A C 1
ATOM 643 O O . GLU A 1 84 ? 5.006 4.690 -8.066 1.00 97.69 84 GLU A O 1
ATOM 648 N N . ARG A 1 85 ? 6.526 5.805 -9.288 1.00 97.81 85 ARG A N 1
ATOM 649 C CA . ARG A 1 85 ? 6.711 6.879 -8.305 1.00 97.81 85 ARG A CA 1
ATOM 650 C C . ARG A 1 85 ? 5.404 7.612 -8.013 1.00 97.81 85 ARG A C 1
ATOM 652 O O . ARG A 1 85 ? 5.105 7.884 -6.853 1.00 97.81 85 ARG A O 1
ATOM 659 N N . LYS A 1 86 ? 4.622 7.950 -9.045 1.00 97.50 86 LYS A N 1
ATOM 660 C CA . LYS A 1 86 ? 3.316 8.617 -8.883 1.00 97.50 86 LYS A CA 1
ATOM 661 C C . LYS A 1 86 ? 2.329 7.733 -8.118 1.00 97.50 86 LYS A C 1
ATOM 663 O O . LYS A 1 86 ? 1.653 8.230 -7.219 1.00 97.50 86 LYS A O 1
ATOM 668 N N . ALA A 1 87 ? 2.275 6.439 -8.432 1.00 96.81 87 ALA A N 1
ATOM 669 C CA . ALA A 1 87 ? 1.416 5.488 -7.733 1.00 96.81 87 ALA A CA 1
ATOM 670 C C . ALA A 1 87 ? 1.813 5.341 -6.253 1.00 96.81 87 ALA A C 1
ATOM 672 O O . ALA A 1 87 ? 0.957 5.439 -5.374 1.00 96.81 87 ALA A O 1
ATOM 673 N N . ALA A 1 88 ? 3.110 5.192 -5.969 1.00 96.81 88 ALA A N 1
ATOM 674 C CA . ALA A 1 88 ? 3.630 5.113 -4.605 1.00 96.81 88 ALA A CA 1
ATOM 675 C C . ALA A 1 88 ? 3.348 6.394 -3.805 1.00 96.81 88 ALA A C 1
ATOM 677 O O . ALA A 1 88 ? 2.933 6.322 -2.649 1.00 96.81 88 ALA A O 1
ATOM 678 N N . GLN A 1 89 ? 3.505 7.566 -4.428 1.00 97.12 89 GLN A N 1
ATOM 679 C CA . GLN A 1 89 ? 3.184 8.845 -3.798 1.00 97.12 89 GLN A CA 1
ATOM 680 C C . GLN A 1 89 ? 1.691 8.944 -3.453 1.00 97.12 89 GLN A C 1
ATOM 682 O O . GLN A 1 89 ? 1.346 9.290 -2.327 1.00 97.12 89 GLN A O 1
ATOM 687 N N . SER A 1 90 ? 0.806 8.561 -4.380 1.00 97.00 90 SER A N 1
ATOM 688 C CA . SER A 1 90 ? -0.638 8.534 -4.125 1.00 97.00 90 SER A CA 1
ATOM 689 C C . SER A 1 90 ? -1.013 7.586 -2.982 1.00 97.00 90 SER A C 1
ATOM 691 O O . SER A 1 90 ? -1.903 7.906 -2.195 1.00 97.00 90 SER A O 1
ATOM 693 N N . ALA A 1 91 ? -0.359 6.426 -2.884 1.00 97.19 91 ALA A N 1
ATOM 694 C CA . ALA A 1 91 ? -0.592 5.475 -1.801 1.00 97.19 91 ALA A CA 1
ATOM 695 C C . ALA A 1 91 ? -0.133 6.035 -0.445 1.00 97.19 91 ALA A C 1
ATOM 697 O O . ALA A 1 91 ? -0.858 5.929 0.543 1.00 97.19 91 ALA A O 1
ATOM 698 N N . LEU A 1 92 ? 1.034 6.687 -0.410 1.00 97.56 92 LEU A N 1
ATOM 699 C CA . LEU A 1 92 ? 1.555 7.337 0.791 1.00 97.56 92 LEU A CA 1
ATOM 700 C C . LEU A 1 92 ? 0.628 8.457 1.280 1.00 97.56 92 LEU A C 1
ATOM 702 O O . LEU A 1 92 ? 0.385 8.584 2.479 1.00 97.56 92 LEU A O 1
ATOM 706 N N . ASP A 1 93 ? 0.106 9.270 0.365 1.00 97.44 93 ASP A N 1
ATOM 707 C CA . ASP A 1 93 ? -0.796 10.365 0.720 1.00 97.44 93 ASP A CA 1
ATOM 708 C C . ASP A 1 93 ? -2.145 9.838 1.240 1.00 97.44 93 ASP A C 1
ATOM 710 O O . ASP A 1 93 ? -2.673 10.365 2.222 1.00 97.44 93 ASP A O 1
ATOM 714 N N . ALA A 1 94 ? -2.654 8.737 0.674 1.00 96.75 94 ALA A N 1
ATOM 715 C CA . ALA A 1 94 ? -3.831 8.045 1.199 1.00 96.75 94 ALA A CA 1
ATOM 716 C C . ALA A 1 94 ? -3.591 7.463 2.606 1.00 96.75 94 ALA A C 1
ATOM 718 O O . ALA A 1 94 ? -4.440 7.607 3.487 1.00 96.75 94 ALA A O 1
ATOM 719 N N . GLU A 1 95 ? -2.428 6.850 2.851 1.00 97.56 95 GLU A N 1
ATOM 720 C CA . GLU A 1 95 ? -2.068 6.327 4.176 1.00 97.56 95 GLU A CA 1
ATOM 721 C C . GLU A 1 95 ? -1.971 7.452 5.216 1.00 97.56 95 GLU A C 1
ATOM 723 O O . GLU A 1 95 ? -2.489 7.321 6.327 1.00 97.56 95 GLU A O 1
ATOM 728 N N . LYS A 1 96 ? -1.354 8.584 4.857 1.00 97.19 96 LYS A N 1
ATOM 729 C CA . LYS A 1 96 ? -1.277 9.767 5.726 1.00 97.19 96 LYS A CA 1
ATOM 730 C C . LYS A 1 96 ? -2.659 10.317 6.062 1.00 97.19 96 LYS A C 1
ATOM 732 O O . LYS A 1 96 ? -2.917 10.609 7.226 1.00 97.19 96 LYS A O 1
ATOM 737 N N . ALA A 1 97 ? -3.548 10.426 5.075 1.00 96.56 97 ALA A N 1
ATOM 738 C CA . ALA A 1 97 ? -4.921 10.871 5.302 1.00 96.56 97 ALA A CA 1
ATOM 739 C C . ALA A 1 97 ? -5.668 9.930 6.262 1.00 96.56 97 ALA A C 1
ATOM 741 O O . ALA A 1 97 ? -6.332 10.389 7.189 1.00 96.56 97 ALA A O 1
ATOM 742 N N . LEU A 1 98 ? -5.503 8.615 6.094 1.00 97.12 98 LEU A N 1
ATOM 743 C CA . LEU A 1 98 ? -6.098 7.618 6.983 1.00 97.12 98 LEU A CA 1
ATOM 744 C C . LEU A 1 98 ? -5.511 7.672 8.401 1.00 97.12 98 LEU A C 1
ATOM 746 O O . LEU A 1 98 ? -6.245 7.516 9.376 1.00 97.12 98 LEU A O 1
ATOM 750 N N . ARG A 1 99 ? -4.203 7.911 8.544 1.00 96.88 99 ARG A N 1
ATOM 751 C CA . ARG A 1 99 ? -3.580 8.133 9.857 1.00 96.88 99 ARG A CA 1
ATOM 752 C C . ARG A 1 99 ? -4.150 9.359 10.554 1.00 96.88 99 ARG A C 1
ATOM 754 O O . ARG A 1 99 ? -4.533 9.238 11.709 1.00 96.88 99 ARG A O 1
ATOM 761 N N . LEU A 1 100 ? -4.269 10.483 9.850 1.00 97.00 100 LEU A N 1
ATOM 762 C CA . LEU A 1 100 ? -4.852 11.706 10.406 1.00 97.00 100 LEU A CA 1
ATOM 763 C C . LEU A 1 100 ? -6.289 11.477 10.888 1.00 97.00 100 LEU A C 1
ATOM 765 O O . LEU A 1 100 ? -6.629 11.868 11.998 1.00 97.00 100 LEU A O 1
ATOM 769 N N . GLN A 1 101 ? -7.112 10.768 10.109 1.00 96.56 101 GLN A N 1
ATOM 770 C CA . GLN A 1 101 ? -8.469 10.408 10.539 1.00 96.56 101 GLN A CA 1
ATOM 771 C C . GLN A 1 101 ? -8.465 9.568 11.821 1.00 96.56 101 GLN A C 1
ATOM 773 O O . GLN A 1 101 ? -9.211 9.863 12.751 1.00 96.56 101 GLN A O 1
ATOM 778 N N . LYS A 1 102 ? -7.595 8.555 11.906 1.00 95.81 102 LYS A N 1
ATOM 779 C CA . LYS A 1 102 ? -7.464 7.730 13.116 1.00 95.81 102 LYS A CA 1
ATOM 780 C C . LYS A 1 102 ? -6.971 8.527 14.320 1.00 95.81 102 LYS A C 1
ATOM 782 O O . LYS A 1 102 ? -7.434 8.290 15.430 1.00 95.81 102 LYS A O 1
ATOM 787 N N . GLU A 1 103 ? -6.044 9.457 14.118 1.00 96.25 103 GLU A N 1
ATOM 788 C CA . GLU A 1 103 ? -5.561 10.350 15.174 1.00 96.25 103 GLU A CA 1
ATOM 789 C C . GLU A 1 103 ? -6.680 11.269 15.677 1.00 96.25 103 GLU A C 1
ATOM 791 O O . GLU A 1 103 ? -6.847 11.417 16.887 1.00 96.25 103 GLU A O 1
ATOM 796 N N . GLU A 1 104 ? -7.501 11.823 14.781 1.00 96.50 104 GLU A N 1
ATOM 797 C CA . GLU A 1 104 ? -8.678 12.612 15.158 1.00 96.50 104 GLU A CA 1
ATOM 798 C C . GLU A 1 104 ? -9.722 11.778 15.911 1.00 96.50 104 GLU A C 1
ATOM 800 O O . GLU A 1 104 ? -10.285 12.236 16.906 1.00 96.50 104 GLU A O 1
ATOM 805 N N . GLU A 1 105 ? -9.994 10.552 15.463 1.00 96.00 105 GLU A N 1
ATOM 806 C CA . GLU A 1 105 ? -10.897 9.626 16.151 1.00 96.00 105 GLU A CA 1
ATOM 807 C C . GLU A 1 105 ? -10.392 9.276 17.551 1.00 96.00 105 GLU A C 1
ATOM 809 O O . GLU A 1 105 ? -11.166 9.324 18.509 1.00 96.00 105 GLU A O 1
ATOM 814 N N . LEU A 1 106 ? -9.097 8.992 17.687 1.00 95.88 106 LEU A N 1
ATOM 815 C CA . LEU A 1 106 ? -8.466 8.687 18.967 1.00 95.88 106 LEU A CA 1
ATOM 816 C C . LEU A 1 106 ? -8.478 9.905 19.898 1.00 95.88 106 LEU A C 1
ATOM 818 O O . LEU A 1 106 ? -8.819 9.777 21.071 1.00 95.88 106 LEU A O 1
ATOM 822 N N . ALA A 1 107 ? -8.211 11.104 19.376 1.00 95.31 107 ALA A N 1
ATOM 823 C CA . ALA A 1 107 ? -8.338 12.343 20.139 1.00 95.31 107 ALA A CA 1
ATOM 824 C C . ALA A 1 107 ? -9.784 12.575 20.612 1.00 95.31 107 ALA A C 1
ATOM 826 O O . ALA A 1 107 ? -10.006 12.981 21.754 1.00 95.31 107 ALA A O 1
ATOM 827 N N . ARG A 1 108 ? -10.785 12.269 19.773 1.00 94.06 108 ARG A N 1
ATOM 828 C CA . ARG A 1 108 ? -12.205 12.328 20.163 1.00 94.06 108 ARG A CA 1
ATOM 829 C C . ARG A 1 108 ? -12.557 11.295 21.232 1.00 94.06 108 ARG A C 1
ATOM 831 O O . ARG A 1 108 ? -13.358 11.609 22.107 1.00 94.06 108 ARG A O 1
ATOM 838 N N . GLN A 1 109 ? -12.014 10.081 21.158 1.00 90.00 109 GLN A N 1
ATOM 839 C CA . GLN A 1 109 ? -12.221 9.046 22.177 1.0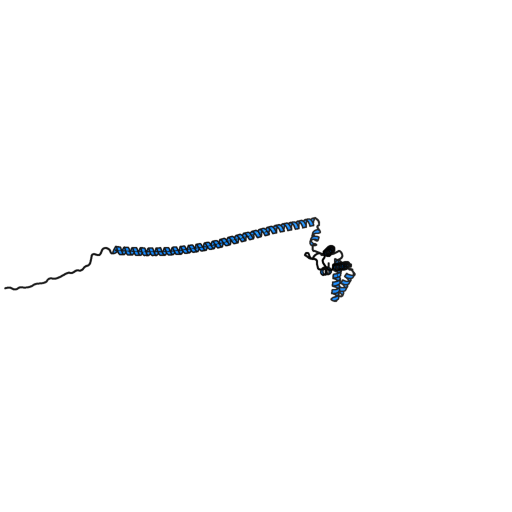0 90.00 109 GLN A CA 1
ATOM 840 C C . GLN A 1 109 ? -11.620 9.474 23.514 1.00 90.00 109 GLN A C 1
ATOM 842 O O . GLN A 1 109 ? -12.336 9.505 24.510 1.00 90.00 109 GLN A O 1
ATOM 847 N N . LEU A 1 110 ? -10.368 9.929 23.509 1.00 91.56 110 LEU A N 1
ATOM 848 C CA . LEU A 1 110 ? -9.692 10.414 24.709 1.00 91.56 110 LEU A CA 1
ATOM 849 C C . LEU A 1 110 ? -10.433 11.603 25.342 1.00 91.56 110 LEU A C 1
ATOM 851 O O . LEU A 1 110 ? -10.599 11.661 26.556 1.00 91.56 110 LEU A O 1
ATOM 855 N N . ALA A 1 111 ? -10.934 12.537 24.527 1.00 89.56 111 ALA A N 1
ATOM 856 C CA . ALA A 1 111 ? -11.733 13.657 25.022 1.00 89.56 111 ALA A CA 1
ATOM 857 C C . ALA A 1 111 ? -13.045 13.197 25.681 1.00 89.56 111 ALA A C 1
ATOM 859 O O . ALA A 1 111 ? -13.439 13.745 26.709 1.00 89.56 111 ALA A O 1
ATOM 860 N N . LYS A 1 112 ? -13.714 12.178 25.122 1.00 86.50 112 LYS A N 1
ATOM 861 C CA . LYS A 1 112 ? -14.906 11.575 25.741 1.00 86.50 112 LYS A CA 1
ATOM 862 C C . LYS A 1 112 ? -14.569 10.875 27.054 1.00 86.50 112 LYS A C 1
ATOM 864 O O . LYS A 1 112 ? -15.318 11.016 28.011 1.00 86.50 112 LYS A O 1
ATOM 869 N N . GLU A 1 113 ? -13.465 10.137 27.107 1.00 83.25 113 GLU A N 1
ATOM 870 C CA . GLU A 1 113 ? -13.008 9.479 28.334 1.00 83.25 113 GLU A CA 1
ATOM 871 C C . GLU A 1 113 ? -12.714 10.499 29.436 1.00 83.25 113 GLU A C 1
ATOM 873 O O . GLU A 1 113 ? -13.166 10.315 30.562 1.00 83.25 113 GLU A O 1
ATOM 878 N N . LEU A 1 114 ? -12.034 11.602 29.109 1.00 85.06 114 LEU A N 1
ATOM 879 C CA . LEU A 1 114 ? -11.779 12.701 30.044 1.00 85.06 114 LEU A CA 1
ATOM 880 C C . LEU A 1 114 ? -13.079 13.358 30.540 1.00 85.06 114 LEU A C 1
ATOM 882 O O . LEU A 1 114 ? -13.249 13.519 31.745 1.00 85.06 114 LEU A O 1
ATOM 886 N N . ASP A 1 115 ? -14.035 13.666 29.655 1.00 83.50 115 ASP A N 1
ATOM 887 C CA . ASP A 1 115 ? -15.350 14.206 30.059 1.00 83.50 115 ASP A CA 1
ATOM 888 C C . ASP A 1 115 ? -16.115 13.222 30.970 1.00 83.50 115 ASP A C 1
ATOM 890 O O . ASP A 1 115 ? -16.772 13.633 31.929 1.00 83.50 115 ASP A O 1
ATOM 894 N N . LEU A 1 116 ? -15.986 11.909 30.743 1.00 78.44 116 LEU A N 1
ATOM 895 C CA . LEU A 1 116 ? -16.554 10.892 31.635 1.00 78.44 116 LEU A CA 1
ATOM 896 C C . LEU A 1 116 ? -15.827 10.827 32.990 1.00 78.44 116 LEU A C 1
ATOM 898 O O . LEU A 1 116 ? -16.509 10.679 34.005 1.00 78.44 116 LEU A O 1
ATOM 902 N N . GLN A 1 117 ? -14.496 10.994 33.036 1.00 74.44 117 GLN A N 1
ATOM 903 C CA . GLN A 1 117 ? -13.724 11.100 34.292 1.00 74.44 117 GLN A CA 1
ATOM 904 C C . GLN A 1 117 ? -14.181 12.278 35.138 1.00 74.44 117 GLN A C 1
ATOM 906 O O . GLN A 1 117 ? -14.403 12.123 36.339 1.00 74.44 117 GLN A O 1
ATOM 911 N N . GLU A 1 118 ? -14.319 13.448 34.513 1.00 78.44 118 GLU A N 1
ATOM 912 C CA . GLU A 1 118 ? -14.705 14.679 35.199 1.00 78.44 118 GLU A CA 1
ATOM 913 C C . GLU A 1 118 ? -16.134 14.598 35.747 1.00 78.44 118 GLU A C 1
ATOM 915 O O . GLU A 1 118 ? -16.398 15.045 36.865 1.00 78.44 118 GLU A O 1
ATOM 920 N N . ARG A 1 119 ? -17.063 13.988 34.997 1.00 77.62 119 ARG A N 1
ATOM 921 C CA . ARG A 1 119 ? -18.458 13.817 35.437 1.00 77.62 119 ARG A CA 1
ATOM 922 C C . ARG A 1 119 ? -18.628 12.725 36.484 1.00 77.62 119 ARG A C 1
ATOM 924 O O . ARG A 1 119 ? -19.499 12.849 37.346 1.00 77.62 119 ARG A O 1
ATOM 931 N N . ASN A 1 120 ? -17.854 11.643 36.405 1.00 75.44 120 ASN A N 1
ATOM 932 C CA . ASN A 1 120 ? -17.903 10.555 37.372 1.00 75.44 120 ASN A CA 1
ATOM 933 C C . ASN A 1 120 ? -16.550 9.813 37.436 1.00 75.44 120 ASN A C 1
ATOM 935 O O . ASN A 1 120 ? -16.270 8.974 36.578 1.00 75.44 120 ASN A O 1
ATOM 939 N N . PRO A 1 121 ? -15.743 10.013 38.494 1.00 68.75 121 PRO A N 1
ATOM 940 C CA . PRO A 1 121 ? -14.423 9.390 38.613 1.00 68.75 121 PRO A CA 1
ATOM 941 C C . PRO A 1 121 ? -14.472 7.855 38.719 1.00 68.75 121 PRO A C 1
ATOM 943 O O . PRO A 1 121 ? -13.467 7.194 38.475 1.00 68.75 121 PRO A O 1
ATOM 946 N N . ASN A 1 122 ? -15.637 7.267 39.024 1.00 66.12 122 ASN A N 1
ATOM 947 C CA . ASN A 1 122 ? -15.844 5.816 39.027 1.00 66.12 122 ASN A CA 1
ATOM 948 C C . ASN A 1 122 ? -16.374 5.272 37.686 1.00 66.12 122 ASN A C 1
ATOM 950 O O . ASN A 1 122 ? -16.514 4.058 37.548 1.00 66.12 122 ASN A O 1
ATOM 954 N N . ALA A 1 123 ? -16.686 6.122 36.699 1.00 60.41 123 ALA A N 1
ATOM 955 C CA . ALA A 1 123 ? -17.261 5.678 35.428 1.00 60.41 123 ALA A CA 1
ATOM 956 C C . ALA A 1 123 ? -16.257 4.945 34.528 1.00 60.41 123 ALA A C 1
ATOM 958 O O . ALA A 1 123 ? -16.658 4.018 33.833 1.00 60.41 123 ALA A O 1
ATOM 959 N N . LEU A 1 124 ? -14.956 5.256 34.581 1.00 56.50 124 LEU A N 1
ATOM 960 C CA . LEU A 1 124 ? -13.967 4.454 33.842 1.00 56.50 124 LEU A CA 1
ATOM 961 C C . LEU A 1 124 ? -13.792 3.044 34.386 1.00 56.50 124 LEU A C 1
ATOM 963 O O . LEU A 1 124 ? -13.640 2.112 33.607 1.00 56.50 124 LEU A O 1
ATOM 967 N N . ALA A 1 125 ? -13.906 2.862 35.703 1.00 61.09 125 ALA A N 1
ATOM 968 C CA . ALA A 1 125 ? -13.924 1.527 36.300 1.00 61.09 125 ALA A CA 1
ATOM 969 C C . ALA A 1 125 ? -15.183 0.721 35.912 1.00 61.09 125 ALA A C 1
ATOM 971 O O . ALA A 1 125 ? -15.246 -0.481 36.172 1.00 61.09 125 ALA A O 1
ATOM 972 N N . LEU A 1 126 ? -16.194 1.376 35.325 1.00 57.25 126 LEU A N 1
ATOM 973 C CA . LEU A 1 126 ? -17.384 0.747 34.753 1.00 57.25 126 LEU A CA 1
ATOM 974 C C . LEU A 1 126 ? -17.270 0.540 33.232 1.00 57.25 126 LEU A C 1
ATOM 976 O O . LEU A 1 12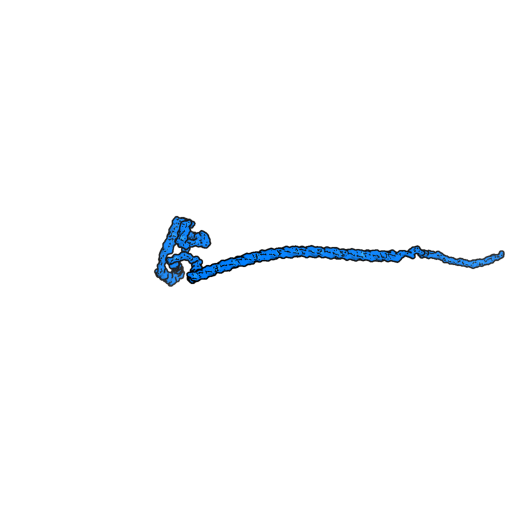6 ? -17.849 -0.417 32.743 1.00 57.25 126 LEU A O 1
ATOM 980 N N . LEU A 1 127 ? -16.494 1.352 32.505 1.00 54.72 127 LEU A N 1
ATOM 981 C CA . LEU A 1 127 ? -16.211 1.153 31.071 1.00 54.72 127 LEU A CA 1
ATOM 982 C C . LEU A 1 127 ? -15.350 -0.096 30.820 1.00 54.72 127 LEU A C 1
ATOM 984 O O . LEU A 1 127 ? -15.641 -0.872 29.918 1.00 54.72 127 LEU A O 1
ATOM 988 N N . ASP A 1 128 ? -14.375 -0.385 31.690 1.00 54.09 128 ASP A N 1
ATOM 989 C CA . ASP A 1 128 ? -13.669 -1.683 31.682 1.00 54.09 128 ASP A CA 1
ATOM 990 C C . ASP A 1 128 ? -14.571 -2.857 32.131 1.00 54.09 128 ASP A C 1
ATOM 992 O O . ASP A 1 128 ? -14.175 -4.022 32.061 1.00 54.09 128 ASP A O 1
ATOM 996 N N . ARG A 1 129 ? -15.796 -2.573 32.601 1.00 51.44 129 ARG A N 1
ATOM 997 C CA . ARG A 1 129 ? -16.842 -3.567 32.897 1.00 51.44 129 ARG A CA 1
ATOM 998 C C . ARG A 1 129 ? -17.877 -3.701 31.782 1.00 51.44 129 ARG A C 1
ATOM 1000 O O . ARG A 1 129 ? -18.775 -4.516 31.952 1.00 51.44 129 ARG A O 1
ATOM 1007 N N . ASP A 1 130 ? -17.682 -3.039 30.639 1.00 45.84 130 ASP A N 1
ATOM 1008 C CA . ASP A 1 130 ? -18.317 -3.406 29.364 1.00 45.84 130 ASP A CA 1
ATOM 1009 C C . ASP A 1 130 ? -17.631 -4.637 28.728 1.00 45.84 130 ASP A C 1
ATOM 1011 O O . ASP A 1 130 ? -17.741 -4.909 27.532 1.00 45.84 130 ASP A O 1
ATOM 1015 N N . VAL A 1 131 ? -16.921 -5.446 29.525 1.00 49.53 131 VAL A N 1
ATOM 1016 C CA . VAL A 1 131 ? -16.916 -6.885 29.268 1.00 49.53 131 VAL A CA 1
ATOM 1017 C C . VAL A 1 131 ? -18.381 -7.290 29.309 1.00 49.53 131 VAL A C 1
ATOM 1019 O O . VAL A 1 131 ? -19.033 -7.018 30.310 1.00 49.53 131 VAL A O 1
ATOM 1022 N N . ASP A 1 132 ? -18.883 -7.930 28.254 1.00 50.84 132 ASP A N 1
ATOM 1023 C CA . ASP A 1 132 ? -20.150 -8.662 28.261 1.00 50.84 132 ASP A CA 1
ATOM 1024 C C . ASP A 1 132 ? -20.132 -9.683 29.420 1.00 50.84 132 ASP A C 1
ATOM 1026 O O . ASP A 1 132 ? -19.910 -10.880 29.223 1.00 50.84 132 ASP A O 1
ATOM 1030 N N . LEU A 1 133 ? -20.292 -9.232 30.666 1.00 48.56 133 LEU A N 1
ATOM 1031 C CA . LEU A 1 133 ? -20.662 -10.087 31.764 1.00 48.56 133 LEU A CA 1
ATOM 1032 C C . LEU A 1 133 ? -22.105 -10.439 31.435 1.00 48.56 133 LEU A C 1
ATOM 1034 O O . LEU A 1 133 ? -22.942 -9.534 31.427 1.00 48.56 133 LEU A O 1
ATOM 1038 N N . PRO A 1 134 ? -22.393 -11.711 31.105 1.00 52.84 134 PRO A N 1
ATOM 1039 C CA . PRO A 1 134 ? -23.758 -12.125 30.855 1.00 52.84 134 PRO A CA 1
ATOM 1040 C C . PRO A 1 134 ? -24.591 -11.669 32.046 1.00 52.84 134 PRO A C 1
ATOM 1042 O O . PRO A 1 134 ? -24.191 -11.875 33.193 1.00 52.84 134 PRO A O 1
ATOM 1045 N N . ASP A 1 135 ? -25.669 -10.966 31.723 1.00 48.84 135 ASP A N 1
ATOM 1046 C CA . ASP A 1 135 ? -26.664 -10.396 32.618 1.00 48.84 135 ASP A CA 1
ATOM 1047 C C . ASP A 1 135 ? -26.941 -11.363 33.781 1.00 48.84 135 ASP A C 1
ATOM 1049 O O . ASP A 1 135 ? -27.649 -12.356 33.631 1.00 48.84 135 ASP A O 1
ATOM 1053 N N . ARG A 1 136 ? -26.297 -11.134 34.932 1.00 52.72 136 ARG A N 1
ATOM 1054 C CA . ARG A 1 136 ? -26.403 -12.008 36.106 1.00 52.72 136 ARG A CA 1
ATOM 1055 C C . ARG A 1 136 ? -27.337 -11.364 37.099 1.00 52.72 136 ARG A C 1
ATOM 1057 O O . ARG A 1 136 ? -27.013 -10.340 37.708 1.00 52.72 136 ARG A O 1
ATOM 1064 N N . PHE A 1 137 ? -28.504 -11.977 37.267 1.00 48.31 137 PHE A N 1
ATOM 1065 C CA . PHE A 1 137 ? -29.517 -11.485 38.186 1.00 48.31 137 PHE A CA 1
ATOM 1066 C C . PHE A 1 137 ? -28.980 -11.485 39.633 1.00 48.31 137 PHE A C 1
ATOM 1068 O O . PHE A 1 137 ? -28.223 -12.382 40.027 1.00 48.31 137 PHE A O 1
ATOM 1075 N N . PRO A 1 138 ? -29.390 -10.527 40.484 1.00 45.84 138 PRO A N 1
ATOM 1076 C CA . PRO A 1 138 ? -29.037 -10.542 41.900 1.00 45.84 138 PRO A CA 1
ATOM 1077 C C . PRO A 1 138 ? -29.576 -11.821 42.569 1.00 45.84 138 PRO A C 1
ATOM 1079 O O . PRO A 1 138 ? -30.781 -11.989 42.742 1.00 45.84 138 PRO A O 1
ATOM 1082 N N . GLY A 1 139 ? -28.667 -12.739 42.918 1.00 54.06 139 GLY A N 1
ATOM 1083 C CA . GLY A 1 139 ? -28.961 -14.054 43.509 1.00 54.06 139 GLY A CA 1
ATOM 1084 C C . GLY A 1 139 ? -28.533 -15.253 42.653 1.00 54.06 139 GLY A C 1
ATOM 1085 O O . GLY A 1 139 ? -28.271 -16.318 43.198 1.00 54.06 139 GLY A O 1
ATOM 1086 N N . GLU A 1 140 ? -28.357 -15.074 41.345 1.00 60.84 140 GLU A N 1
ATOM 1087 C CA . GLU A 1 140 ? -28.033 -16.156 40.403 1.00 60.84 140 GLU A CA 1
ATOM 1088 C C . GLU A 1 140 ? -26.568 -16.592 40.480 1.00 60.84 140 GLU A C 1
ATOM 1090 O O . GLU A 1 140 ? -26.274 -17.782 40.505 1.00 60.84 140 GLU A O 1
ATOM 1095 N N . THR A 1 141 ? -25.643 -15.644 40.674 1.00 59.88 141 THR A N 1
ATOM 1096 C CA . THR A 1 141 ? -24.230 -15.958 40.950 1.00 59.88 141 THR A CA 1
ATOM 1097 C C . THR A 1 141 ? -24.086 -16.859 42.176 1.00 59.88 141 THR A C 1
ATOM 1099 O O . THR A 1 141 ? -23.202 -17.709 42.212 1.00 59.88 141 THR A O 1
ATOM 1102 N N . ARG A 1 142 ? -24.959 -16.701 43.182 1.00 66.81 142 ARG A N 1
ATOM 1103 C CA . ARG A 1 142 ? -24.956 -17.552 44.376 1.00 66.81 142 ARG A CA 1
ATOM 1104 C C . ARG A 1 142 ? -25.421 -18.963 44.029 1.00 66.81 142 ARG A C 1
ATOM 1106 O O . ARG A 1 142 ? -24.702 -19.903 44.340 1.00 66.81 142 ARG A O 1
ATOM 1113 N N . ASP A 1 143 ? -26.563 -19.115 43.366 1.00 67.50 143 ASP A N 1
ATOM 1114 C CA . ASP A 1 143 ? -27.091 -20.436 43.001 1.00 67.50 143 ASP A CA 1
ATOM 1115 C C . ASP A 1 143 ? -26.160 -21.179 42.024 1.00 67.50 143 ASP A C 1
ATOM 1117 O O . ASP A 1 143 ? -25.960 -22.385 42.155 1.00 67.50 143 ASP A O 1
ATOM 1121 N N . HIS A 1 144 ? -25.502 -20.459 41.111 1.00 66.19 144 HIS A N 1
ATOM 1122 C CA . HIS A 1 144 ? -24.515 -21.025 40.194 1.00 66.19 144 HIS A CA 1
ATOM 1123 C C . HIS A 1 144 ? -23.233 -21.474 40.911 1.00 66.19 144 HIS A C 1
ATOM 1125 O O . HIS A 1 144 ? -22.723 -22.566 40.660 1.00 66.19 144 HIS A O 1
ATOM 1131 N N . VAL A 1 145 ? -22.729 -20.674 41.858 1.00 73.88 145 VAL A N 1
ATOM 1132 C CA . VAL A 1 145 ? -21.608 -21.088 42.715 1.00 73.88 145 VAL A CA 1
ATOM 1133 C C . VAL A 1 145 ? -21.980 -22.343 43.510 1.00 73.88 145 VAL A C 1
ATOM 1135 O O . VAL A 1 145 ? -21.145 -23.231 43.644 1.00 73.88 145 VAL A O 1
ATOM 1138 N N . LEU A 1 146 ? -23.225 -22.471 43.977 1.00 77.50 146 LEU A N 1
ATOM 1139 C CA . LEU A 1 146 ? -23.690 -23.668 44.683 1.00 77.50 146 LEU A CA 1
ATOM 1140 C C . LEU A 1 146 ? -23.803 -24.895 43.767 1.00 77.50 146 LEU A C 1
ATOM 1142 O O . LEU A 1 146 ? -23.413 -25.981 44.182 1.00 77.50 146 LEU A O 1
ATOM 1146 N N . GLU A 1 147 ? -24.245 -24.739 42.517 1.00 76.94 147 GLU A N 1
ATOM 1147 C CA . GLU A 1 147 ? -24.258 -25.819 41.514 1.00 76.94 147 GLU A CA 1
ATOM 1148 C C . GLU A 1 147 ? -22.832 -26.320 41.213 1.00 76.94 147 GLU A C 1
ATOM 1150 O O . GLU A 1 147 ? -22.573 -27.525 41.224 1.00 76.94 147 GLU A O 1
ATOM 1155 N N . VAL A 1 148 ? -21.870 -25.405 41.047 1.00 80.81 148 VAL A N 1
ATOM 1156 C CA . VAL A 1 148 ? -20.450 -25.749 40.851 1.00 80.81 148 VAL A CA 1
ATOM 1157 C C . VAL A 1 148 ? -19.860 -26.429 42.091 1.00 80.81 148 VAL A C 1
ATOM 1159 O O . VAL A 1 148 ? -19.101 -27.392 41.968 1.00 80.81 148 VAL A O 1
ATOM 1162 N N . VAL A 1 149 ? -20.211 -25.965 43.293 1.00 82.06 149 VAL A N 1
ATOM 1163 C CA . VAL A 1 149 ? -19.778 -26.582 44.557 1.00 82.06 149 VAL A CA 1
ATOM 1164 C C . VAL A 1 149 ? -20.380 -27.983 44.722 1.00 82.06 149 VAL A C 1
ATOM 1166 O O . VAL A 1 149 ? -19.669 -28.883 45.168 1.00 82.06 149 VAL A O 1
ATOM 1169 N N . ALA A 1 150 ? -21.632 -28.201 44.309 1.00 81.62 150 ALA A N 1
ATOM 1170 C CA . ALA A 1 150 ? -22.276 -29.516 44.302 1.00 81.62 150 ALA A CA 1
ATOM 1171 C C . ALA A 1 150 ? -21.604 -30.480 43.314 1.00 81.62 150 ALA A C 1
ATOM 1173 O O . ALA A 1 150 ? -21.226 -31.583 43.701 1.00 81.62 150 ALA A O 1
ATOM 1174 N N . ALA A 1 151 ? -21.326 -30.041 42.084 1.00 83.75 151 ALA A N 1
ATOM 1175 C CA . ALA A 1 151 ? -20.580 -30.847 41.116 1.00 83.75 151 ALA A CA 1
ATOM 1176 C C . ALA A 1 151 ? -19.161 -31.182 41.616 1.00 83.75 151 ALA A C 1
ATOM 1178 O O . ALA A 1 151 ? -18.683 -32.309 41.475 1.00 83.75 151 ALA A O 1
ATOM 1179 N N . ALA A 1 152 ? -18.489 -30.223 42.263 1.00 84.38 152 ALA A N 1
ATOM 1180 C CA . ALA A 1 152 ? -17.174 -30.438 42.861 1.00 84.38 152 ALA A CA 1
ATOM 1181 C C . ALA A 1 152 ? -17.214 -31.397 44.065 1.00 84.38 152 ALA A C 1
ATOM 1183 O O . ALA A 1 152 ? -16.228 -32.099 44.308 1.00 84.38 152 ALA A O 1
ATOM 1184 N N . ARG A 1 153 ? -18.323 -31.434 44.819 1.00 88.06 153 ARG A N 1
ATOM 1185 C CA . ARG A 1 153 ? -18.563 -32.423 45.879 1.00 88.06 153 ARG A CA 1
ATOM 1186 C C . ARG A 1 153 ? -18.714 -33.813 45.274 1.00 88.06 153 ARG A C 1
ATOM 1188 O O . ARG A 1 153 ? -17.994 -34.707 45.706 1.00 88.06 153 ARG A O 1
ATOM 1195 N N . ASP A 1 154 ? -19.567 -33.970 44.265 1.00 85.69 154 ASP A N 1
ATOM 1196 C CA . ASP A 1 154 ? -19.825 -35.262 43.612 1.00 85.69 154 ASP A CA 1
ATOM 1197 C C . ASP A 1 154 ? -18.549 -35.824 42.978 1.00 85.69 154 ASP A C 1
ATOM 1199 O O . ASP A 1 154 ? -18.227 -37.004 43.121 1.00 85.69 154 ASP A O 1
ATOM 1203 N N . GLN A 1 155 ? -17.746 -34.954 42.360 1.00 87.81 155 GLN A N 1
ATOM 1204 C CA . GLN A 1 155 ? -16.427 -35.319 41.857 1.00 87.81 155 GLN A CA 1
ATOM 1205 C C . GLN A 1 155 ? -15.466 -35.716 42.989 1.00 87.81 155 GLN A C 1
ATOM 1207 O O . GLN A 1 155 ? -14.731 -36.695 42.870 1.00 87.81 155 GLN A O 1
ATOM 1212 N N . ALA A 1 156 ? -15.451 -34.975 44.101 1.00 85.19 156 ALA A N 1
ATOM 1213 C CA . ALA A 1 156 ? -14.609 -35.312 45.246 1.00 85.19 156 ALA A CA 1
ATOM 1214 C C . ALA A 1 156 ? -15.022 -36.641 45.902 1.00 85.19 156 ALA A C 1
ATOM 1216 O O . ALA A 1 156 ? -14.151 -37.363 46.387 1.00 85.19 156 ALA A O 1
ATOM 1217 N N . GLU A 1 157 ? -16.311 -36.975 45.906 1.00 87.44 157 GLU A N 1
ATOM 1218 C CA . GLU A 1 157 ? -16.833 -38.256 46.380 1.00 87.44 157 GLU A CA 1
ATOM 1219 C C . GLU A 1 157 ? -16.452 -39.402 45.434 1.00 87.44 157 GLU A C 1
ATOM 1221 O O . GLU A 1 157 ? -15.903 -40.406 45.891 1.00 87.44 157 GLU A O 1
ATOM 1226 N N . ALA A 1 158 ? -16.618 -39.211 44.120 1.00 87.38 158 ALA A N 1
ATOM 1227 C CA . ALA A 1 158 ? -16.212 -40.176 43.097 1.00 87.38 158 ALA A CA 1
ATOM 1228 C C . ALA A 1 158 ? -14.703 -40.486 43.130 1.00 87.38 158 ALA A C 1
ATOM 1230 O O . ALA A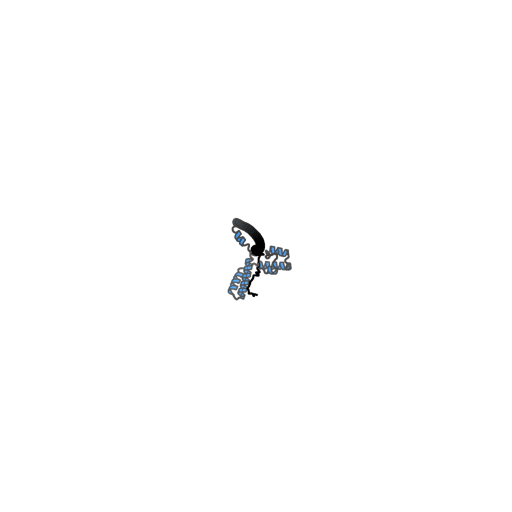 1 158 ? -14.284 -41.616 42.886 1.00 87.38 158 ALA A O 1
ATOM 1231 N N . GLU A 1 159 ? -13.877 -39.499 43.476 1.00 89.69 159 GLU A N 1
ATOM 1232 C CA . GLU A 1 159 ? -12.425 -39.647 43.627 1.00 89.69 159 GLU A CA 1
ATOM 1233 C C . GLU A 1 159 ? -11.993 -40.144 45.026 1.00 89.69 159 GLU A C 1
ATOM 1235 O O . GLU A 1 159 ? -10.797 -40.223 45.315 1.00 89.69 159 GLU A O 1
ATOM 1240 N N . GLY A 1 160 ? -12.935 -40.447 45.929 1.00 87.50 160 GLY A N 1
ATOM 1241 C CA . GLY A 1 160 ? -12.649 -40.947 47.280 1.00 87.50 160 GLY A CA 1
ATOM 1242 C C . GLY A 1 160 ? -12.073 -39.900 48.245 1.00 87.50 160 GLY A C 1
ATOM 1243 O O . GLY A 1 160 ? -11.547 -40.238 49.310 1.00 87.50 160 GLY A O 1
ATOM 1244 N N . ARG A 1 161 ? -12.168 -38.604 47.920 1.00 85.50 161 ARG A N 1
ATOM 1245 C CA . ARG A 1 161 ? -11.684 -37.483 48.745 1.00 85.50 161 ARG A CA 1
ATOM 1246 C C . ARG A 1 161 ? -12.725 -37.066 49.788 1.00 85.50 161 ARG A C 1
ATOM 1248 O O . ARG A 1 161 ? -13.203 -35.932 49.798 1.00 85.50 161 ARG A O 1
ATOM 1255 N N . ILE A 1 162 ? -13.000 -37.970 50.732 1.00 84.38 162 ILE A N 1
ATOM 1256 C CA . ILE A 1 162 ? -14.078 -37.867 51.739 1.00 84.38 162 ILE A CA 1
ATOM 1257 C C . ILE A 1 162 ? -14.045 -36.543 52.524 1.00 84.38 162 ILE A C 1
ATOM 1259 O O . ILE A 1 162 ? -15.073 -35.893 52.684 1.00 84.38 162 ILE A O 1
ATOM 1263 N N . ARG A 1 163 ? -12.866 -36.080 52.970 1.00 82.81 163 ARG A N 1
ATOM 1264 C CA . ARG A 1 163 ? -12.751 -34.805 53.712 1.00 82.81 163 ARG A CA 1
ATOM 1265 C C . ARG A 1 163 ? -13.143 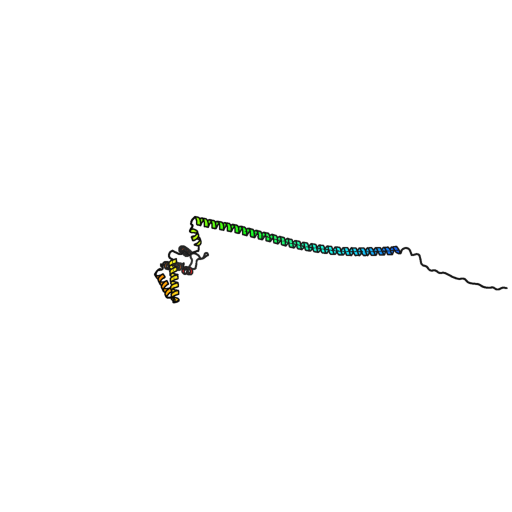-33.593 52.865 1.00 82.81 163 ARG A C 1
ATOM 1267 O O . ARG A 1 163 ? -13.757 -32.666 53.376 1.00 82.81 163 ARG A O 1
ATOM 1274 N N . ARG A 1 164 ? -12.786 -33.592 51.576 1.00 80.50 164 ARG A N 1
ATOM 1275 C CA . ARG A 1 164 ? -13.133 -32.503 50.654 1.00 80.50 164 ARG A CA 1
ATOM 1276 C C . ARG A 1 164 ? -14.635 -32.503 50.382 1.00 80.50 164 ARG A C 1
ATOM 1278 O O . ARG A 1 164 ? -15.237 -31.440 50.440 1.00 80.50 164 ARG A O 1
ATOM 1285 N N . ALA A 1 165 ? -15.229 -33.676 50.163 1.00 83.94 165 ALA A N 1
ATOM 1286 C CA . ALA A 1 165 ? -16.673 -33.812 49.986 1.00 83.94 165 ALA A CA 1
ATOM 1287 C C . ALA A 1 165 ? -17.449 -33.308 51.217 1.00 83.94 165 ALA A C 1
ATOM 1289 O O . ALA A 1 165 ? -18.360 -32.505 51.068 1.00 83.94 165 ALA A O 1
ATOM 1290 N N . GLN A 1 166 ? -17.024 -33.666 52.435 1.00 84.00 166 GLN A N 1
ATOM 1291 C CA . GLN A 1 166 ? -17.658 -33.201 53.680 1.00 84.00 166 GLN A CA 1
ATOM 1292 C C . GLN A 1 166 ? -17.576 -31.680 53.879 1.00 84.00 166 GLN A C 1
ATOM 1294 O O . GLN A 1 166 ? -18.536 -31.066 54.339 1.00 84.00 166 GLN A O 1
ATOM 1299 N N . VAL A 1 167 ? -16.447 -31.054 53.527 1.00 84.50 167 VAL A N 1
ATOM 1300 C CA . VAL A 1 167 ? -16.305 -29.589 53.600 1.00 84.50 167 VAL A CA 1
ATOM 1301 C C . VAL A 1 167 ? -17.216 -28.902 52.583 1.00 84.50 167 VAL A C 1
ATOM 1303 O O . VAL A 1 167 ? -17.870 -27.921 52.924 1.00 84.50 167 VAL A O 1
ATOM 1306 N N . LEU A 1 168 ? -17.288 -29.421 51.353 1.00 84.38 168 LEU A N 1
ATOM 1307 C CA . LEU A 1 168 ? -18.162 -28.871 50.314 1.00 84.38 168 LEU A CA 1
ATOM 1308 C C . LEU A 1 168 ? -19.644 -29.059 50.672 1.00 84.38 168 LEU A C 1
ATOM 1310 O O . LEU A 1 168 ? -20.419 -28.124 50.507 1.00 84.38 168 LEU A O 1
ATOM 1314 N N . GLU A 1 169 ? -20.017 -30.196 51.261 1.00 83.06 169 GLU A N 1
ATOM 1315 C CA . GLU A 1 169 ? -21.365 -30.437 51.789 1.00 83.06 169 GLU A CA 1
ATOM 1316 C C . GLU A 1 169 ? -21.729 -29.433 52.894 1.00 83.06 169 GLU A C 1
ATOM 1318 O O . GLU A 1 169 ? -22.806 -28.847 52.868 1.00 83.06 169 GLU A O 1
ATOM 1323 N N . GLY A 1 170 ? -20.808 -29.136 53.818 1.00 81.12 170 GLY A N 1
ATOM 1324 C CA . GLY A 1 170 ? -21.025 -28.106 54.840 1.00 81.12 170 GLY A CA 1
ATOM 1325 C C . GLY A 1 170 ? -21.256 -26.706 54.256 1.00 81.12 170 GLY A C 1
ATOM 1326 O O . GLY A 1 170 ? -22.085 -25.952 54.764 1.00 81.12 170 GLY A O 1
ATOM 1327 N N . VAL A 1 171 ? -20.565 -26.367 53.162 1.00 80.19 171 VAL A N 1
ATOM 1328 C CA . VAL A 1 171 ? -20.759 -25.097 52.441 1.00 80.19 171 VAL A CA 1
ATOM 1329 C C . VAL A 1 171 ? -22.118 -25.051 51.739 1.00 80.19 171 VAL A C 1
ATOM 1331 O O . VAL A 1 171 ? -22.747 -23.992 51.744 1.00 80.19 171 VAL A O 1
ATOM 1334 N N . LEU A 1 172 ? -22.583 -26.173 51.179 1.00 80.94 172 LEU A N 1
ATOM 1335 C CA . LEU A 1 172 ? -23.897 -26.285 50.534 1.00 80.94 172 LEU A CA 1
ATOM 1336 C C . LEU A 1 172 ? -25.041 -26.194 51.546 1.00 80.94 172 LEU A C 1
ATOM 1338 O O . LEU A 1 172 ? -26.001 -25.470 51.315 1.00 80.94 172 LEU A O 1
ATOM 1342 N N . VAL A 1 173 ? -24.924 -26.865 52.693 1.00 79.81 173 VAL A N 1
ATOM 1343 C CA . VAL A 1 173 ? -25.946 -26.819 53.752 1.00 79.81 173 VAL A CA 1
ATOM 1344 C C . VAL A 1 173 ? -26.047 -25.420 54.367 1.00 79.81 173 VAL A C 1
ATOM 1346 O O . VAL A 1 173 ? -27.142 -24.940 54.640 1.00 79.81 173 VAL A O 1
ATOM 1349 N N . ALA A 1 174 ? -24.918 -24.731 54.558 1.00 75.81 174 ALA A N 1
ATOM 1350 C CA . ALA A 1 174 ? -24.913 -23.361 55.076 1.00 75.81 174 ALA A CA 1
ATOM 1351 C C . ALA A 1 174 ? -25.478 -22.334 54.079 1.00 75.81 174 ALA A C 1
ATOM 1353 O O . ALA A 1 174 ? -25.886 -21.241 54.474 1.00 75.81 174 ALA A O 1
ATOM 1354 N N . ASN A 1 175 ? -25.486 -22.671 52.789 1.00 68.00 175 ASN A N 1
ATOM 1355 C CA . ASN A 1 175 ? -25.929 -21.799 51.716 1.00 68.00 175 ASN A CA 1
ATOM 1356 C C . ASN A 1 175 ? -26.970 -22.527 50.873 1.00 68.00 175 ASN A C 1
ATOM 1358 O O . ASN A 1 175 ? -26.672 -22.999 49.782 1.00 68.00 175 ASN A O 1
ATOM 1362 N N . GLU A 1 176 ? -28.209 -22.580 51.359 1.00 66.56 176 GLU A N 1
ATOM 1363 C CA . GLU A 1 176 ? -29.293 -23.169 50.577 1.00 66.56 176 GLU A CA 1
ATOM 1364 C C . GLU A 1 176 ? -29.457 -22.411 49.243 1.00 66.56 176 GLU A C 1
ATOM 1366 O O . GLU A 1 176 ? -29.437 -21.165 49.241 1.00 66.56 176 GLU A O 1
ATOM 1371 N N . PRO A 1 177 ? -29.579 -23.134 48.113 1.00 62.62 177 PRO A N 1
ATOM 1372 C CA . PRO A 1 177 ? -29.883 -22.532 46.828 1.00 62.62 177 PRO A CA 1
ATOM 1373 C C . PRO A 1 177 ? -31.311 -21.998 46.869 1.00 62.62 177 PRO A C 1
ATOM 1375 O O . PRO A 1 177 ? -32.264 -22.716 47.187 1.00 62.62 177 PRO A O 1
ATOM 1378 N N . ASN A 1 178 ? -31.482 -20.729 46.516 1.00 62.78 178 ASN A N 1
ATOM 1379 C CA . ASN A 1 178 ? -32.821 -20.207 46.319 1.00 62.78 178 ASN A CA 1
ATOM 1380 C C . ASN A 1 178 ? -33.310 -20.816 45.006 1.00 62.78 178 ASN A C 1
ATOM 1382 O O . ASN A 1 178 ? -32.746 -20.561 43.955 1.00 62.78 178 ASN A O 1
ATOM 1386 N N . GLY A 1 179 ? -34.357 -21.639 45.025 1.00 61.41 179 GLY A N 1
ATOM 1387 C CA . GLY A 1 179 ? -34.826 -22.382 43.842 1.00 61.41 179 GLY A CA 1
ATOM 1388 C C . GLY A 1 179 ? -35.315 -21.538 42.646 1.00 61.41 179 GLY A C 1
ATOM 1389 O O . GLY A 1 179 ? -36.064 -22.043 41.818 1.00 61.41 179 GLY A O 1
ATOM 1390 N N . ASN A 1 180 ? -34.958 -20.258 42.548 1.00 60.91 180 ASN A N 1
ATOM 1391 C CA . ASN A 1 180 ? -35.326 -19.334 41.485 1.00 60.91 180 ASN A CA 1
ATOM 1392 C C . ASN A 1 180 ? -34.688 -19.704 40.140 1.00 60.91 180 ASN A C 1
ATOM 1394 O O . ASN A 1 180 ? -35.385 -19.628 39.132 1.00 60.91 180 ASN A O 1
ATOM 1398 N N . LEU A 1 181 ? -33.433 -20.173 40.109 1.00 62.84 181 LEU A N 1
ATOM 1399 C CA . LEU A 1 181 ? -32.792 -20.663 38.878 1.00 62.84 181 LEU A CA 1
ATOM 1400 C C . LEU A 1 181 ? -33.533 -21.888 38.315 1.00 62.84 181 LEU A C 1
ATOM 1402 O O . LEU A 1 181 ? -33.922 -21.910 37.151 1.00 62.84 181 LEU A O 1
ATOM 1406 N N . ALA A 1 182 ? -33.813 -22.880 39.165 1.00 64.81 182 ALA A N 1
ATOM 1407 C CA . ALA A 1 182 ? -34.552 -24.083 38.779 1.00 64.81 182 ALA A CA 1
ATOM 1408 C C . ALA A 1 182 ? -35.995 -23.766 38.345 1.00 64.81 182 ALA A C 1
ATOM 1410 O O . ALA A 1 182 ? -36.469 -24.286 37.336 1.00 64.81 182 ALA A O 1
ATOM 1411 N N . LYS A 1 183 ? -36.684 -22.858 39.054 1.00 67.44 183 LYS A N 1
ATOM 1412 C CA . LYS A 1 183 ? -38.022 -22.374 38.669 1.00 67.44 183 LYS A CA 1
ATOM 1413 C C . LYS A 1 183 ? -38.011 -21.667 37.314 1.00 67.44 183 LYS A C 1
ATOM 1415 O O . LYS A 1 183 ? -38.945 -21.848 36.539 1.00 67.44 183 LYS A O 1
ATOM 1420 N N . LYS A 1 184 ? -36.968 -20.887 37.017 1.00 64.62 184 LYS A N 1
ATOM 1421 C CA . LYS A 1 184 ? -36.811 -20.195 35.732 1.00 64.62 184 LYS A CA 1
ATOM 1422 C C . LYS A 1 184 ? -36.447 -21.154 34.596 1.00 64.62 184 LYS A C 1
ATOM 1424 O O . LYS A 1 184 ? -37.062 -21.052 33.541 1.00 64.62 184 LYS A O 1
ATOM 1429 N N . ARG A 1 185 ? -35.553 -22.131 34.815 1.00 67.38 185 ARG A N 1
ATOM 1430 C CA . ARG A 1 185 ? -35.280 -23.215 33.846 1.00 67.38 185 ARG A CA 1
ATOM 1431 C C . ARG A 1 185 ? -36.569 -23.969 33.500 1.00 67.38 185 ARG A C 1
ATOM 1433 O O . ARG A 1 185 ? -36.885 -24.116 32.328 1.00 67.38 185 ARG A O 1
ATOM 1440 N N . ALA A 1 186 ? -37.372 -24.326 34.505 1.00 70.81 186 ALA A N 1
ATOM 1441 C CA . ALA A 1 186 ? -38.665 -24.981 34.295 1.00 70.81 186 ALA A CA 1
ATOM 1442 C C . ALA A 1 186 ? -39.702 -24.084 33.585 1.00 70.81 186 ALA A C 1
ATOM 1444 O O . ALA A 1 186 ? -40.549 -24.585 32.850 1.00 70.81 186 ALA A O 1
ATOM 1445 N N . ALA A 1 187 ? -39.666 -22.763 33.798 1.00 72.88 187 ALA A N 1
ATOM 1446 C CA . ALA A 1 187 ? -40.532 -21.820 33.088 1.00 72.88 187 ALA A CA 1
ATOM 1447 C C . ALA A 1 187 ? -40.134 -21.682 31.608 1.00 72.88 187 ALA A C 1
ATOM 1449 O O . ALA A 1 187 ? -41.006 -21.732 30.745 1.00 72.88 187 ALA A O 1
ATOM 1450 N N . LEU A 1 188 ? -38.832 -21.586 31.315 1.00 70.94 188 LEU A N 1
ATOM 1451 C CA . LEU A 1 188 ? -38.310 -21.565 29.945 1.00 70.94 188 LEU A CA 1
ATOM 1452 C C . LEU A 1 188 ? -38.569 -22.890 29.223 1.00 70.94 188 LEU A C 1
ATOM 1454 O O . LEU A 1 188 ? -38.975 -22.885 28.068 1.00 70.94 188 LEU A O 1
ATOM 1458 N N . GLU A 1 189 ? -38.405 -24.023 29.903 1.00 74.88 189 GLU A N 1
ATOM 1459 C CA . GLU A 1 189 ? -38.708 -25.346 29.350 1.00 74.88 189 GLU A CA 1
ATOM 1460 C C . GLU A 1 189 ? -40.194 -25.483 28.983 1.00 74.88 189 GLU A C 1
ATOM 1462 O O . GLU A 1 189 ? -40.524 -25.942 27.890 1.00 74.88 189 GLU A O 1
ATOM 1467 N N . LYS A 1 190 ? -41.106 -25.015 29.847 1.00 78.31 190 LYS A N 1
ATOM 1468 C CA . LYS A 1 190 ? -42.541 -24.944 29.519 1.00 78.31 190 LYS A CA 1
ATOM 1469 C C . LYS A 1 190 ? -42.802 -24.048 28.312 1.00 78.31 190 LYS A C 1
ATOM 1471 O O . LYS A 1 190 ? -43.508 -24.462 27.399 1.00 78.31 190 LYS A O 1
ATOM 1476 N N . PHE A 1 191 ? -42.183 -22.873 28.274 1.00 74.38 191 PHE A N 1
ATOM 1477 C CA . PHE A 1 191 ? -42.359 -21.918 27.187 1.00 74.38 191 PHE A CA 1
ATOM 1478 C C . PHE A 1 191 ? -41.835 -22.442 25.838 1.00 74.38 191 PHE A C 1
ATOM 1480 O O . PHE A 1 191 ? -42.481 -22.260 24.806 1.00 74.38 191 PHE A O 1
ATOM 1487 N N . PHE A 1 192 ? -40.709 -23.157 25.819 1.00 74.56 192 PHE A N 1
ATOM 1488 C CA . PHE A 1 192 ? -40.202 -23.795 24.601 1.00 74.56 192 PHE A CA 1
ATOM 1489 C C . PHE A 1 192 ? -41.081 -24.964 24.138 1.00 74.56 192 PHE A C 1
ATOM 1491 O O . PHE A 1 192 ? -41.351 -25.083 22.939 1.00 74.56 192 PHE A O 1
ATOM 1498 N N . ASN A 1 193 ? -41.600 -25.766 25.074 1.00 77.50 193 ASN A N 1
ATOM 1499 C CA . ASN A 1 193 ? -42.536 -26.850 24.770 1.00 77.50 193 ASN A CA 1
ATOM 1500 C C . ASN A 1 193 ? -43.855 -26.328 24.171 1.00 77.50 193 ASN A C 1
ATOM 1502 O O . ASN A 1 193 ? -44.369 -26.913 23.218 1.00 77.50 193 ASN A O 1
ATOM 1506 N N . GLU A 1 194 ? -44.376 -25.211 24.683 1.00 79.69 194 GLU A N 1
ATOM 1507 C CA . GLU A 1 194 ? -45.590 -24.556 24.173 1.00 79.69 194 GLU A CA 1
ATOM 1508 C C . GLU A 1 194 ? -45.400 -23.957 22.768 1.00 79.69 194 GLU A C 1
ATOM 1510 O O . GLU A 1 194 ? -46.340 -23.922 21.978 1.00 79.69 194 GLU A O 1
ATOM 1515 N N . ASN A 1 195 ? -44.175 -23.550 22.419 1.00 74.12 195 ASN A N 1
ATOM 1516 C CA . ASN A 1 195 ? -43.835 -22.963 21.117 1.00 74.12 195 ASN A CA 1
ATOM 1517 C C . ASN A 1 195 ? -43.210 -23.966 20.123 1.00 74.12 195 ASN A C 1
ATOM 1519 O O . ASN A 1 195 ? -42.587 -23.562 19.138 1.00 74.12 195 ASN A O 1
ATOM 1523 N N . HIS A 1 196 ? -43.360 -25.275 20.366 1.00 71.44 196 HIS A N 1
ATOM 1524 C CA . HIS A 1 196 ? -42.827 -26.359 19.527 1.00 71.44 196 HIS A CA 1
ATOM 1525 C C . HIS A 1 196 ? -41.312 -26.281 19.253 1.00 71.44 196 HIS A C 1
ATOM 1527 O O . HIS A 1 196 ? -40.847 -26.754 18.217 1.00 71.44 196 HIS A O 1
ATOM 1533 N N . ASN A 1 197 ? -40.532 -25.703 20.172 1.00 67.31 197 ASN A N 1
ATOM 1534 C CA . ASN A 1 197 ? -39.089 -25.474 20.018 1.00 67.31 197 ASN A CA 1
ATOM 1535 C C . ASN A 1 197 ? -38.701 -24.630 18.784 1.00 67.31 197 ASN A C 1
ATOM 1537 O O . ASN A 1 197 ? -37.576 -24.732 18.293 1.00 67.31 197 ASN A O 1
ATOM 1541 N N . ILE A 1 198 ? -39.608 -23.786 18.279 1.00 69.94 198 ILE A N 1
ATOM 1542 C CA . ILE A 1 198 ? -39.345 -22.887 17.148 1.00 69.94 198 ILE A CA 1
ATOM 1543 C C . ILE A 1 198 ? -39.024 -21.483 17.676 1.00 69.94 198 ILE A C 1
ATOM 1545 O O . ILE A 1 198 ? -39.747 -20.942 18.514 1.00 69.94 198 ILE A O 1
ATOM 1549 N N . MET A 1 199 ? -37.965 -20.861 17.150 1.00 65.00 199 MET A N 1
ATOM 1550 C CA . MET A 1 199 ? -37.598 -19.473 17.460 1.00 65.00 199 MET A CA 1
ATOM 1551 C C . MET A 1 199 ? -38.515 -18.479 16.734 1.00 65.00 199 MET A C 1
ATOM 1553 O O . MET A 1 199 ? -38.149 -17.870 15.731 1.00 65.00 199 MET A O 1
ATOM 1557 N N . ASN A 1 200 ? -39.742 -18.337 17.236 1.00 70.56 200 ASN A N 1
ATOM 1558 C CA . ASN A 1 200 ? -40.723 -17.369 16.744 1.00 70.56 200 ASN A CA 1
ATOM 1559 C C . ASN A 1 200 ? -40.470 -15.970 17.326 1.00 70.56 200 ASN A C 1
ATOM 1561 O O . ASN A 1 200 ? -39.948 -15.840 18.428 1.00 70.56 200 ASN A O 1
ATOM 1565 N N . GLY A 1 201 ? -40.930 -14.906 16.659 1.00 68.00 201 GLY A N 1
ATOM 1566 C CA . GLY A 1 201 ? -40.758 -13.523 17.144 1.00 68.00 201 GLY A CA 1
ATOM 1567 C C . GLY A 1 201 ? -41.281 -13.268 18.570 1.00 68.00 201 GLY A C 1
ATOM 1568 O O . GLY A 1 201 ? -40.710 -12.460 19.296 1.00 68.00 201 GLY A O 1
ATOM 1569 N N . ALA A 1 202 ? -42.310 -14.003 19.008 1.00 68.12 202 ALA A N 1
ATOM 1570 C CA . ALA A 1 202 ? -42.797 -13.967 20.391 1.00 68.12 202 ALA A CA 1
ATOM 1571 C C . ALA A 1 202 ? -41.802 -14.593 21.383 1.00 68.12 202 ALA A C 1
ATOM 1573 O O . ALA A 1 202 ? -41.571 -14.035 22.452 1.00 68.12 202 ALA A O 1
ATOM 1574 N N . VAL A 1 203 ? -41.169 -15.705 20.996 1.00 68.19 203 VAL A N 1
ATOM 1575 C CA . VAL A 1 203 ? -40.120 -16.371 21.779 1.00 68.19 203 VAL A CA 1
ATOM 1576 C C . VAL A 1 203 ? -38.905 -15.462 21.904 1.00 68.19 203 VAL A C 1
ATOM 1578 O O . VAL A 1 203 ? -38.382 -15.286 22.993 1.00 68.19 203 VAL A O 1
ATOM 1581 N N . MET A 1 204 ? -38.525 -14.794 20.819 1.00 65.75 204 MET A N 1
ATOM 1582 C CA . MET A 1 204 ? -37.397 -13.859 20.781 1.00 65.75 204 MET A CA 1
ATOM 1583 C C . MET A 1 204 ? -37.632 -12.661 21.712 1.00 65.75 204 MET A C 1
ATOM 1585 O O . MET A 1 204 ? -36.750 -12.299 22.478 1.00 65.75 204 MET A O 1
ATOM 1589 N N . ALA A 1 205 ? -38.848 -12.103 21.725 1.00 67.81 205 ALA A N 1
ATOM 1590 C CA . ALA A 1 205 ? -39.213 -11.002 22.617 1.00 67.81 205 ALA A CA 1
ATOM 1591 C C . ALA A 1 205 ? -39.298 -11.413 24.099 1.00 67.81 205 ALA A C 1
ATOM 1593 O O . ALA A 1 205 ? -39.124 -10.571 24.983 1.00 67.81 205 ALA A O 1
ATOM 1594 N N . GLU A 1 206 ? -39.610 -12.678 24.394 1.00 67.81 206 GLU A N 1
ATOM 1595 C CA . GLU A 1 206 ? -39.535 -13.208 25.758 1.00 67.81 206 GLU A CA 1
ATOM 1596 C C . GLU A 1 206 ? -38.104 -13.523 26.178 1.00 67.81 206 GLU A C 1
ATOM 1598 O O . GLU A 1 206 ? -37.735 -13.194 27.298 1.00 67.81 206 GLU A O 1
ATOM 1603 N N . LEU A 1 207 ? -37.271 -14.047 25.277 1.00 67.06 207 LEU A N 1
ATOM 1604 C CA . LEU A 1 207 ? -35.834 -14.201 25.506 1.00 67.06 207 LEU A CA 1
ATOM 1605 C C . LEU A 1 207 ? -35.173 -12.842 25.771 1.00 67.06 207 LEU A C 1
ATOM 1607 O O . LEU A 1 207 ? -34.406 -12.729 26.723 1.00 67.06 207 LEU A O 1
ATOM 1611 N N . ASP A 1 208 ? -35.557 -11.802 25.028 1.00 65.19 208 ASP A N 1
ATOM 1612 C CA . ASP A 1 208 ? -35.111 -10.425 25.261 1.00 65.19 208 ASP A CA 1
ATOM 1613 C C . ASP A 1 208 ? -35.611 -9.891 26.618 1.00 65.19 208 ASP A C 1
ATOM 1615 O O . ASP A 1 208 ? -34.840 -9.307 27.377 1.00 65.19 208 ASP A O 1
ATOM 1619 N N . ARG A 1 209 ? -36.879 -10.146 26.989 1.00 66.56 209 ARG A N 1
ATOM 1620 C CA . ARG A 1 209 ? -37.411 -9.810 28.330 1.00 66.56 209 ARG A CA 1
ATOM 1621 C C . ARG A 1 209 ? -36.724 -10.585 29.457 1.00 66.56 209 ARG A C 1
ATOM 1623 O O . ARG A 1 209 ? -36.666 -10.095 30.583 1.00 66.56 209 ARG A O 1
ATOM 1630 N N . CYS A 1 210 ? -36.226 -11.782 29.168 1.00 58.50 210 CYS A N 1
ATOM 1631 C CA . CYS A 1 210 ? -35.465 -12.622 30.083 1.00 58.50 210 CYS A CA 1
ATOM 1632 C C . CYS A 1 210 ? -33.955 -12.325 30.073 1.00 58.50 210 CYS A C 1
ATOM 1634 O O . CYS A 1 210 ? -33.240 -12.962 30.842 1.00 58.50 210 CYS A O 1
ATOM 1636 N N . GLY A 1 211 ? -33.474 -11.377 29.256 1.00 57.84 211 GLY A N 1
ATOM 1637 C CA . GLY A 1 211 ? -32.059 -10.983 29.192 1.00 57.84 211 GLY A CA 1
ATOM 1638 C C . GLY A 1 211 ? -31.149 -11.966 28.439 1.00 57.84 211 GLY A C 1
ATOM 1639 O O . GLY A 1 211 ? -29.928 -11.908 28.565 1.00 57.84 211 GLY A O 1
ATOM 1640 N N . ILE A 1 212 ? -31.709 -12.894 27.656 1.00 63.81 212 ILE A N 1
ATOM 1641 C CA . ILE A 1 212 ? -30.934 -13.885 26.897 1.00 63.81 212 ILE A CA 1
ATOM 1642 C C . ILE A 1 212 ? -30.495 -13.257 25.572 1.00 63.81 212 ILE A C 1
ATOM 1644 O O . ILE A 1 212 ? -31.269 -13.157 24.622 1.00 63.81 212 ILE A O 1
ATOM 1648 N N . SER A 1 213 ? -29.230 -12.844 25.512 1.00 58.75 213 SER A N 1
ATOM 1649 C CA . SER A 1 213 ? -28.663 -12.164 24.347 1.00 58.75 213 SER A CA 1
ATOM 1650 C C . SER A 1 213 ? -28.347 -13.099 23.172 1.00 58.75 213 SER A C 1
ATOM 1652 O O . SER A 1 213 ? -28.016 -14.282 23.333 1.00 58.75 213 SER A O 1
ATOM 1654 N N . ARG A 1 214 ? -28.423 -12.521 21.965 1.00 59.41 214 ARG A N 1
ATOM 1655 C CA . ARG A 1 214 ? -28.014 -13.139 20.694 1.00 59.41 214 ARG A CA 1
ATOM 1656 C C . ARG A 1 214 ? -26.519 -13.464 20.726 1.00 59.41 214 ARG A C 1
ATOM 1658 O O . ARG A 1 214 ? -25.725 -12.724 21.308 1.00 59.41 214 ARG A O 1
ATOM 1665 N N . LYS A 1 215 ? -26.110 -14.570 20.099 1.00 53.38 215 LYS A N 1
ATOM 1666 C CA . LYS A 1 215 ? -24.677 -14.852 19.890 1.00 53.38 215 LYS A CA 1
ATOM 1667 C C . LYS A 1 215 ? -24.121 -13.784 18.937 1.00 53.38 215 LYS A C 1
ATOM 1669 O O . LYS A 1 215 ? -24.899 -13.225 18.187 1.00 53.38 215 LYS A O 1
ATOM 1674 N N . LYS A 1 216 ? -22.812 -13.489 18.937 1.00 48.69 216 LYS A N 1
ATOM 1675 C CA . LYS A 1 216 ? -22.184 -12.529 17.996 1.00 48.69 216 LYS A CA 1
ATOM 1676 C C . LYS A 1 216 ? -22.628 -12.813 16.538 1.00 48.69 216 LYS A C 1
ATOM 1678 O O . LYS A 1 216 ? -22.068 -13.707 15.908 1.00 48.69 216 LYS A O 1
ATOM 1683 N N . GLY A 1 217 ? -23.650 -12.090 16.060 1.00 51.62 217 GLY A N 1
ATOM 1684 C CA . GLY A 1 217 ? -24.459 -12.387 14.863 1.00 51.62 217 GLY A CA 1
ATOM 1685 C C . GLY A 1 217 ? -25.974 -12.185 15.099 1.00 51.62 217 GLY A C 1
ATOM 1686 O O . GLY A 1 217 ? -26.411 -11.955 16.222 1.00 51.62 217 GLY A O 1
ATOM 1687 N N . GLU A 1 218 ? -26.803 -12.239 14.050 1.00 51.06 218 GLU A N 1
ATOM 1688 C CA . GLU A 1 218 ? -28.268 -12.038 14.157 1.00 51.06 218 GLU A CA 1
ATOM 1689 C C . GLU A 1 218 ? -29.043 -13.269 14.685 1.00 51.06 218 GLU A C 1
ATOM 1691 O O . GLU A 1 218 ? -30.266 -13.221 14.812 1.00 51.06 218 GLU A O 1
ATOM 1696 N N . GLU A 1 219 ? -28.355 -14.360 15.034 1.00 56.81 219 GLU A N 1
ATOM 1697 C CA . GLU A 1 219 ? -28.966 -15.650 15.381 1.00 56.81 219 GLU A CA 1
ATOM 1698 C C . GLU A 1 219 ? -28.955 -15.933 16.898 1.00 56.81 219 GLU A C 1
ATOM 1700 O O . GLU A 1 219 ? -27.963 -15.706 17.603 1.00 56.81 219 GLU A O 1
ATOM 1705 N N . TYR A 1 220 ? -30.073 -16.460 17.411 1.00 62.56 220 TYR A N 1
ATOM 1706 C CA . TYR A 1 220 ? -30.169 -16.974 18.782 1.00 62.56 220 TYR A CA 1
ATOM 1707 C C . TYR A 1 220 ? -29.581 -18.386 18.854 1.00 62.56 220 TYR A C 1
ATOM 1709 O O . TYR A 1 220 ? -29.576 -19.130 17.875 1.00 62.56 220 TYR A O 1
ATOM 1717 N N . LEU A 1 221 ? -29.096 -18.756 20.040 1.00 61.88 221 LEU A N 1
ATOM 1718 C CA . LEU A 1 221 ? -28.694 -20.130 20.350 1.00 61.88 221 LEU A CA 1
ATOM 1719 C C . LEU A 1 221 ? -29.880 -21.089 20.172 1.00 61.88 221 LEU A C 1
ATOM 1721 O O . LEU A 1 221 ? -31.035 -20.690 20.325 1.00 61.88 221 LEU A O 1
ATOM 1725 N N . LEU A 1 222 ? -29.606 -22.363 19.885 1.00 64.50 222 LEU A N 1
ATOM 1726 C CA . LEU A 1 222 ? -30.667 -23.371 19.804 1.00 64.50 222 LEU A CA 1
ATOM 1727 C C . LEU A 1 222 ? -31.385 -23.499 21.162 1.00 64.50 222 LEU A C 1
ATOM 1729 O O . LEU A 1 222 ? -30.736 -23.340 22.198 1.00 64.50 222 LEU A O 1
ATOM 1733 N N . PRO A 1 223 ? -32.685 -23.854 21.211 1.00 63.34 223 PRO A N 1
ATOM 1734 C CA . PRO A 1 223 ? -33.412 -24.001 22.478 1.00 63.34 223 PRO A CA 1
ATOM 1735 C C . PRO A 1 223 ? -32.711 -24.940 23.474 1.00 63.34 223 PRO A C 1
ATOM 1737 O O . PRO A 1 223 ? -32.658 -24.662 24.668 1.00 63.34 223 PRO A O 1
ATOM 1740 N N . SER A 1 224 ? -32.084 -26.014 22.982 1.00 61.84 224 SER A N 1
ATOM 1741 C CA . SER A 1 224 ? -31.282 -26.936 23.794 1.00 61.84 224 SER A CA 1
ATOM 1742 C C . SER A 1 224 ? -30.019 -26.294 24.374 1.00 61.84 224 SER A C 1
ATOM 1744 O O . SER A 1 224 ? -29.645 -26.589 25.502 1.00 61.84 224 SER A O 1
ATOM 1746 N N . GLU A 1 225 ? -29.361 -25.405 23.629 1.00 62.22 225 GLU A N 1
ATOM 1747 C CA . GLU A 1 225 ? -28.168 -24.680 24.085 1.00 62.22 225 GLU A CA 1
ATOM 1748 C C . GLU A 1 225 ? -28.526 -23.567 25.073 1.00 62.22 225 GLU A C 1
ATOM 1750 O O . GLU A 1 225 ? -27.755 -23.297 25.986 1.00 62.22 225 GLU A O 1
ATOM 1755 N N . ILE A 1 226 ? -29.703 -22.954 24.918 1.00 63.72 226 ILE A N 1
ATOM 1756 C CA . ILE A 1 226 ? -30.269 -21.989 25.869 1.00 63.72 226 ILE A CA 1
ATOM 1757 C C . ILE A 1 226 ? -30.573 -22.683 27.200 1.00 63.72 226 ILE A C 1
ATOM 1759 O O . ILE A 1 226 ? -30.193 -22.184 28.252 1.00 63.72 226 ILE A O 1
ATOM 1763 N N . LEU A 1 227 ? -31.188 -23.869 27.171 1.00 61.12 227 LEU A N 1
ATOM 1764 C CA . LEU A 1 227 ? -31.487 -24.641 28.383 1.00 61.12 227 LEU A CA 1
ATOM 1765 C C . LEU A 1 227 ? -30.228 -25.174 29.087 1.00 61.12 227 LEU A C 1
ATOM 1767 O O . LEU A 1 227 ? -30.211 -25.280 30.313 1.00 61.12 227 LEU A O 1
ATOM 1771 N N . LEU A 1 228 ? -29.180 -25.500 28.322 1.00 56.31 228 LEU A N 1
ATOM 1772 C CA . LEU A 1 228 ? -27.889 -25.969 28.840 1.00 56.31 228 LEU A CA 1
ATOM 1773 C C . LEU A 1 228 ? -26.946 -24.834 29.243 1.00 56.31 228 LEU A C 1
ATOM 1775 O O . LEU A 1 228 ? -25.928 -25.091 29.891 1.00 56.31 228 LEU A O 1
ATOM 1779 N N . ARG A 1 229 ? -27.244 -23.586 28.864 1.00 55.06 229 ARG A N 1
ATOM 1780 C CA . ARG A 1 229 ? -26.420 -22.454 29.267 1.00 55.06 229 ARG A CA 1
ATOM 1781 C C . ARG A 1 229 ? -26.561 -22.267 30.773 1.00 55.06 229 ARG A C 1
ATOM 1783 O O . ARG A 1 229 ? -27.632 -22.025 31.323 1.00 55.06 229 ARG A O 1
ATOM 1790 N N . THR A 1 230 ? -25.430 -22.373 31.444 1.00 46.44 230 THR A N 1
ATOM 1791 C CA . THR A 1 230 ? -25.227 -21.832 32.778 1.00 46.44 230 THR A CA 1
ATOM 1792 C C . THR A 1 230 ? -25.098 -20.316 32.644 1.00 46.44 230 THR A C 1
ATOM 1794 O O . THR A 1 230 ? -24.066 -19.836 32.170 1.00 46.44 230 THR A O 1
ATOM 1797 N N . TYR A 1 231 ? -26.169 -19.591 32.964 1.00 50.66 231 TYR A N 1
ATOM 1798 C CA . TYR A 1 231 ? -26.198 -18.128 33.034 1.00 50.66 231 TYR A CA 1
ATOM 1799 C C . TYR A 1 231 ? -25.510 -17.658 34.332 1.00 50.66 231 TYR A C 1
ATOM 1801 O O . TYR A 1 231 ? -25.887 -18.180 35.404 1.00 50.66 231 TYR A O 1
#

pLDDT: mean 75.47, std 18.8, range [35.47, 98.0]

Secondary structure (DSSP, 8-state):
--------------------S--S-HHHHHHHHHHHHHHHHHHHHHHHHHHHHHHHHHHHHHHHHHHHHHHHHHHHHHHHHHHHHHHHHHHHHHHHHHHHHHHHHHHHHHHHHHHHHHH-TTSHHHHTT-S------TTHHHHHHHHHHHHHHHHHHHTT-HHHHHHHHHHHHHSPPPTHHHHHHHHHHHHHHHTTT---HHHHHHHHHTT-PPPSSS-PPPHHHHHH---

Radius of gyration: 65.12 Å; chains: 1; bounding box: 156×56×186 Å

Foldseek 3Di:
DDDDDDDDDDDDDDDDDDDDDPPDDDPVVVVVVVVVVVVVVVVVVVVVVVVVVVVVVVVVVVVVVVVVVVVVVVVVVVVVVVVVVVVVVVVVVVVVVVVVVVVVVVVVVVVVVVVQCVVPVCVVVCVVVVPCPQPAPVQLVLLLVLVVLVVVLVVCVVVVVVVSNVVSVVVCVVRPRPCPVVVVLVVLVVVCVVVVQDPDPVNVVVCVVVSNDDDPDPHRDRSVVVSVDSD

Sequence (231 aa):
MRKEPSLPVQPAAQETEEDDAFAGEPPELEVQQAVVQELAADKAALAADYENLAAHARELETALANVREELKKLENRLAEAENERKAAQSALDAEKALRLQKEEELARQLAKELDLQERNPNALALLDRDVDLPDRFPGETRDHVLEVVAAARDQAEAEGRIRRAQVLEGVLVANEPNGNLAKKRAALEKFFNENHNIMNGAVMAELDRCGISRKKGEEYLLPSEILLRTY